Protein AF-A0A0L7KSM2-F1 (afdb_monomer_lite)

Structure (mmCIF, N/CA/C/O backbone):
data_AF-A0A0L7KSM2-F1
#
_entry.id   AF-A0A0L7KSM2-F1
#
loop_
_atom_site.group_PDB
_atom_site.id
_atom_site.type_symbol
_atom_site.label_atom_id
_atom_site.label_alt_id
_atom_site.label_comp_id
_atom_site.label_asym_id
_atom_site.label_entity_id
_atom_site.label_seq_id
_atom_site.pdbx_PDB_ins_code
_atom_site.Cartn_x
_atom_site.Cartn_y
_atom_site.Cartn_z
_atom_site.occupancy
_atom_site.B_iso_or_equiv
_atom_site.auth_seq_id
_atom_site.auth_comp_id
_atom_site.auth_asym_id
_atom_site.auth_atom_id
_atom_site.pdbx_PDB_model_num
ATOM 1 N N . MET A 1 1 ? -14.348 22.261 19.843 1.00 39.91 1 MET A N 1
ATOM 2 C CA . MET A 1 1 ? -14.068 20.816 19.687 1.00 39.91 1 MET A CA 1
ATOM 3 C C . MET A 1 1 ? -12.836 20.633 18.804 1.00 39.91 1 MET A C 1
ATOM 5 O O . MET A 1 1 ? -12.952 20.845 17.597 1.00 39.91 1 MET A O 1
ATOM 9 N N . PRO A 1 2 ? -11.652 20.310 19.349 1.00 46.34 2 PRO A N 1
ATOM 10 C CA . PRO A 1 2 ? -10.496 19.998 18.520 1.00 46.34 2 PRO A CA 1
ATOM 11 C C . PRO A 1 2 ? -10.741 18.639 17.855 1.00 46.34 2 PRO A C 1
ATOM 13 O O . PRO A 1 2 ? -10.879 17.619 18.525 1.00 46.34 2 PRO A O 1
ATOM 16 N N . ARG A 1 3 ? -10.855 18.619 16.522 1.00 52.66 3 ARG A N 1
ATOM 17 C CA . ARG A 1 3 ? -10.896 17.366 15.761 1.00 52.66 3 ARG A CA 1
ATOM 18 C C . ARG A 1 3 ? -9.519 16.722 15.893 1.00 52.66 3 ARG A C 1
ATOM 20 O O . ARG A 1 3 ? -8.587 17.172 15.228 1.00 52.66 3 ARG A O 1
ATOM 27 N N . SER A 1 4 ? -9.392 15.711 16.751 1.00 52.03 4 SER A N 1
ATOM 28 C CA . SER A 1 4 ? -8.237 14.814 16.729 1.00 52.03 4 SER A CA 1
ATOM 29 C C . SER A 1 4 ? -8.079 14.315 15.293 1.00 52.03 4 SER A C 1
ATOM 31 O O . SER A 1 4 ? -8.955 13.631 14.757 1.00 52.03 4 SER A O 1
ATOM 33 N N . ARG A 1 5 ? -7.023 14.764 14.606 1.00 60.91 5 ARG A N 1
ATOM 34 C CA . ARG A 1 5 ? -6.713 14.280 13.263 1.00 60.91 5 ARG A CA 1
ATOM 35 C C . ARG A 1 5 ? -6.099 12.903 13.445 1.00 60.91 5 ARG A C 1
ATOM 37 O O . ARG A 1 5 ? -4.888 12.792 13.594 1.00 60.91 5 ARG A O 1
ATOM 44 N N . PHE A 1 6 ? -6.933 11.869 13.450 1.00 62.84 6 PHE A N 1
ATOM 45 C CA . PHE A 1 6 ? -6.442 10.501 13.365 1.00 62.84 6 PHE A CA 1
ATOM 46 C C . PHE A 1 6 ? -5.569 10.379 12.113 1.00 62.84 6 PHE A C 1
ATOM 48 O O . PHE A 1 6 ? -6.035 10.580 10.988 1.00 62.84 6 PHE A O 1
ATOM 55 N N . GLN A 1 7 ? -4.280 10.121 12.316 1.00 71.19 7 GLN A N 1
ATOM 56 C CA . GLN A 1 7 ? -3.339 9.900 11.232 1.00 71.19 7 GLN A CA 1
ATOM 57 C C . GLN A 1 7 ? -3.646 8.531 10.618 1.00 71.19 7 GLN A C 1
ATOM 59 O O . GLN A 1 7 ? -3.618 7.518 11.312 1.00 71.19 7 GLN A O 1
ATOM 64 N N . CYS A 1 8 ? -3.976 8.484 9.323 1.00 78.81 8 CYS A N 1
ATOM 65 C CA . CYS A 1 8 ? -4.212 7.204 8.659 1.00 78.81 8 CYS A CA 1
ATOM 66 C C . CYS A 1 8 ? -2.897 6.427 8.533 1.00 78.81 8 CYS A C 1
ATOM 68 O O . CYS A 1 8 ? -1.963 6.879 7.864 1.00 78.81 8 CYS A O 1
ATOM 70 N N . PHE A 1 9 ? -2.838 5.250 9.151 1.00 87.56 9 PHE A N 1
ATOM 71 C CA . PHE A 1 9 ? -1.681 4.364 9.093 1.00 87.56 9 PHE A CA 1
ATOM 72 C C . PHE A 1 9 ? -1.940 3.197 8.137 1.00 87.56 9 PHE A C 1
ATOM 74 O O . PHE A 1 9 ? -2.915 2.463 8.283 1.00 87.56 9 PHE A O 1
ATOM 81 N N . TRP A 1 10 ? -1.066 3.021 7.144 1.00 90.12 10 TRP A N 1
ATOM 82 C CA . TRP A 1 10 ? -1.184 1.958 6.146 1.00 90.12 10 TRP A CA 1
ATOM 83 C C . TRP A 1 10 ? -0.292 0.775 6.512 1.00 90.12 10 TRP A C 1
ATOM 85 O O . TRP A 1 10 ? 0.917 0.818 6.296 1.00 90.12 10 TRP A O 1
ATOM 95 N N . THR A 1 11 ? -0.893 -0.297 7.026 1.00 90.69 11 THR A N 1
AT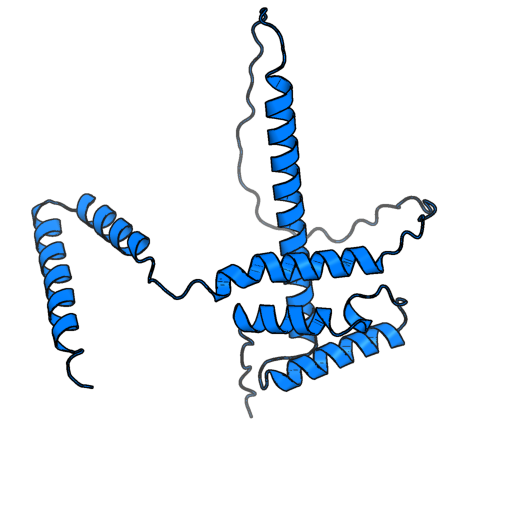OM 96 C CA . THR A 1 11 ? -0.200 -1.579 7.212 1.00 90.69 11 THR A CA 1
ATOM 97 C C . THR A 1 11 ? -0.140 -2.357 5.900 1.00 90.69 11 THR A C 1
ATOM 99 O O . THR A 1 11 ? -0.987 -2.184 5.023 1.00 90.69 11 THR A O 1
ATOM 102 N N . ARG A 1 12 ? 0.810 -3.293 5.784 1.00 87.19 12 ARG A N 1
ATOM 103 C CA . ARG A 1 12 ? 0.938 -4.173 4.609 1.00 87.19 12 ARG A CA 1
ATOM 104 C C . ARG A 1 12 ? -0.338 -4.969 4.316 1.00 87.19 12 ARG A C 1
ATOM 106 O O . ARG A 1 12 ? -0.691 -5.160 3.155 1.00 87.19 12 ARG A O 1
ATOM 113 N N . LYS A 1 13 ? -1.051 -5.381 5.369 1.00 89.38 13 LYS A N 1
ATOM 114 C CA . LYS A 1 13 ? -2.356 -6.047 5.276 1.00 89.38 13 LYS A CA 1
ATOM 115 C C . LYS A 1 13 ? -3.401 -5.143 4.611 1.00 89.38 13 LYS A C 1
ATOM 117 O O . LYS A 1 13 ? -4.033 -5.563 3.648 1.00 89.38 13 LYS A O 1
ATOM 122 N N . LEU A 1 14 ? -3.514 -3.889 5.055 1.00 92.94 14 LEU A N 1
ATOM 123 C CA . LEU A 1 14 ? -4.443 -2.915 4.471 1.00 92.94 14 LEU A CA 1
ATOM 124 C C . LEU A 1 14 ? -4.094 -2.567 3.018 1.00 92.94 14 LEU A C 1
ATOM 126 O O . LEU A 1 14 ? -4.985 -2.376 2.192 1.00 92.94 14 LEU A O 1
ATOM 130 N N . GLU A 1 15 ? -2.804 -2.503 2.679 1.00 94.06 15 GLU A N 1
ATOM 131 C CA . GLU A 1 15 ? -2.383 -2.327 1.285 1.00 94.06 15 GLU A CA 1
ATOM 132 C C . GLU A 1 15 ? -2.850 -3.475 0.397 1.00 94.06 15 GLU A C 1
ATOM 134 O O . GLU A 1 15 ? -3.300 -3.249 -0.723 1.00 94.06 15 GLU A O 1
ATOM 139 N N . LEU A 1 16 ? -2.749 -4.705 0.892 1.00 92.94 16 LEU A N 1
ATOM 140 C CA . LEU A 1 16 ? -3.199 -5.885 0.171 1.00 92.94 16 LEU A CA 1
ATOM 141 C C . LEU A 1 16 ? -4.708 -5.904 -0.013 1.00 92.94 16 LEU A C 1
ATOM 143 O O . LEU A 1 16 ? -5.176 -6.130 -1.128 1.00 92.94 16 LEU A O 1
ATOM 147 N N . GLU A 1 17 ? -5.463 -5.595 1.037 1.00 94.81 17 GLU A N 1
ATOM 148 C CA . GLU A 1 17 ? -6.914 -5.431 0.947 1.00 94.81 17 GLU A CA 1
ATOM 149 C C . GLU A 1 17 ? -7.293 -4.361 -0.086 1.00 94.81 17 GLU A C 1
ATOM 151 O O . GLU A 1 17 ? -8.201 -4.575 -0.891 1.00 94.81 17 GLU A O 1
ATOM 156 N N . LEU A 1 18 ? -6.550 -3.250 -0.144 1.00 95.44 18 LEU A N 1
ATOM 157 C CA . LEU A 1 18 ? -6.730 -2.222 -1.168 1.00 95.44 18 LEU A CA 1
ATOM 158 C C . LEU A 1 18 ? -6.433 -2.758 -2.574 1.00 95.44 18 LEU A C 1
ATOM 160 O O . LEU A 1 18 ? -7.198 -2.495 -3.500 1.00 95.44 18 LEU A O 1
ATOM 164 N N . ILE A 1 19 ? -5.350 -3.515 -2.762 1.00 94.25 19 ILE A N 1
ATOM 165 C CA . ILE A 1 19 ? -5.000 -4.101 -4.065 1.00 94.25 19 ILE A CA 1
ATOM 166 C C . ILE A 1 19 ? -6.095 -5.078 -4.526 1.00 94.25 19 ILE A C 1
ATOM 168 O O . ILE A 1 19 ? -6.534 -4.998 -5.677 1.00 94.25 19 ILE A O 1
ATOM 172 N N . TYR A 1 20 ? -6.587 -5.950 -3.640 1.00 94.06 20 TYR A N 1
ATOM 173 C CA . TYR A 1 20 ? -7.703 -6.855 -3.936 1.00 94.06 20 TYR A CA 1
ATOM 174 C C . TYR A 1 20 ? -8.987 -6.090 -4.263 1.00 94.06 20 TYR A C 1
ATOM 176 O O . TYR A 1 20 ? -9.657 -6.408 -5.248 1.00 94.06 20 TYR A O 1
ATOM 184 N N . PHE A 1 21 ? -9.309 -5.051 -3.494 1.00 95.50 21 PHE A N 1
ATOM 185 C CA . PHE A 1 21 ? -10.462 -4.195 -3.761 1.00 95.50 21 PHE A CA 1
ATOM 186 C C . PHE A 1 21 ? -10.367 -3.536 -5.140 1.00 95.50 21 PHE A C 1
ATOM 188 O O . PHE A 1 21 ? -11.324 -3.565 -5.914 1.00 95.50 21 PHE A O 1
ATOM 195 N N . VAL A 1 22 ? -9.199 -2.985 -5.483 1.00 93.25 22 VAL A N 1
ATOM 196 C CA . VAL A 1 22 ? -8.968 -2.396 -6.802 1.00 93.25 22 VAL A CA 1
ATOM 197 C C . VAL A 1 22 ? -9.143 -3.451 -7.887 1.00 93.25 22 VAL A C 1
ATOM 199 O O . VAL A 1 22 ? -9.863 -3.184 -8.842 1.00 93.25 22 VAL A O 1
ATOM 202 N N . ARG A 1 23 ? -8.584 -4.659 -7.732 1.00 92.50 23 ARG A N 1
ATOM 203 C CA . ARG A 1 23 ? -8.764 -5.767 -8.689 1.00 92.50 23 ARG A CA 1
ATOM 204 C C . ARG A 1 23 ? -10.239 -6.036 -8.995 1.00 92.50 23 ARG A C 1
ATOM 206 O O . ARG A 1 23 ? -10.603 -6.142 -10.162 1.00 92.50 23 ARG A O 1
ATOM 213 N N . GLN A 1 24 ? -11.081 -6.086 -7.963 1.00 92.12 24 GLN A N 1
ATOM 214 C CA . GLN A 1 24 ? -12.518 -6.370 -8.078 1.00 92.12 24 GLN A CA 1
ATOM 215 C C . GLN A 1 24 ? -13.329 -5.225 -8.708 1.00 92.12 24 GLN A C 1
ATOM 217 O O . GLN A 1 24 ? -14.423 -5.448 -9.222 1.00 92.12 24 GLN A O 1
ATOM 222 N N . ARG A 1 25 ? -12.832 -3.984 -8.665 1.00 89.94 25 ARG A N 1
ATOM 223 C CA . ARG A 1 25 ? -13.555 -2.797 -9.142 1.00 89.94 25 ARG A CA 1
ATOM 224 C C . ARG A 1 25 ? -13.028 -2.337 -10.498 1.00 89.94 25 ARG A C 1
ATOM 226 O O . ARG A 1 25 ? -12.143 -1.483 -10.577 1.00 89.94 25 ARG A O 1
ATOM 233 N N . GLU A 1 26 ? -13.643 -2.823 -11.579 1.00 87.25 26 GLU A N 1
ATOM 234 C CA . GLU A 1 26 ? -13.266 -2.443 -12.952 1.00 87.25 26 GLU A CA 1
ATOM 235 C C . GLU A 1 26 ? -13.226 -0.927 -13.177 1.00 87.25 26 GLU A C 1
ATOM 237 O O . GLU A 1 26 ? -12.335 -0.436 -13.865 1.00 87.25 26 GLU A O 1
ATOM 242 N N . ALA A 1 27 ? -14.138 -0.169 -12.560 1.00 85.69 27 ALA A N 1
ATOM 243 C CA . ALA A 1 27 ? -14.194 1.290 -12.682 1.00 85.69 27 ALA A CA 1
ATOM 244 C C . ALA A 1 27 ? -12.869 1.989 -12.311 1.00 85.69 27 ALA A C 1
ATOM 246 O O . ALA A 1 27 ? -12.589 3.090 -12.788 1.00 85.69 27 ALA A O 1
ATOM 247 N N . ILE A 1 28 ? -12.032 1.356 -11.480 1.00 86.31 28 ILE A N 1
ATOM 248 C CA . ILE A 1 28 ? -10.758 1.918 -11.028 1.00 86.31 28 ILE A CA 1
ATOM 249 C C . ILE A 1 28 ? -9.648 1.723 -12.065 1.00 86.31 28 ILE A C 1
ATOM 251 O O . ILE A 1 28 ? -8.928 2.677 -12.382 1.00 86.31 28 ILE A O 1
ATOM 255 N N . TRP A 1 29 ? -9.481 0.504 -12.577 1.00 85.88 29 TRP A N 1
ATOM 256 C CA . TRP A 1 29 ? -8.330 0.131 -13.408 1.00 85.88 29 TRP A CA 1
ATOM 257 C C . TRP A 1 29 ? -8.643 0.016 -14.897 1.00 85.88 29 TRP A C 1
ATOM 259 O O . TRP A 1 29 ? -7.726 0.097 -15.723 1.00 85.88 29 TRP A O 1
ATOM 269 N N . LYS A 1 30 ? -9.912 -0.148 -15.273 1.00 83.75 30 LYS A N 1
ATOM 270 C CA . LYS A 1 30 ? -10.315 -0.128 -16.674 1.00 83.75 30 LYS A CA 1
ATOM 271 C C . LYS A 1 30 ? -10.078 1.284 -17.209 1.00 83.75 30 LYS A C 1
ATOM 273 O O . LYS A 1 30 ? -10.395 2.269 -16.535 1.00 83.75 30 LYS A O 1
ATOM 278 N N . PRO A 1 31 ? -9.500 1.417 -18.411 1.00 70.31 31 PRO A N 1
ATOM 279 C CA . PRO A 1 31 ? -9.394 2.702 -19.080 1.00 70.31 31 PRO A CA 1
ATOM 280 C C . PRO A 1 31 ? -10.796 3.143 -19.521 1.00 70.31 31 PRO A C 1
ATOM 282 O O . PRO A 1 31 ? -11.180 2.958 -20.671 1.00 70.31 31 PRO A O 1
ATOM 285 N N . ALA A 1 32 ? -11.574 3.664 -18.577 1.00 66.50 32 ALA A N 1
ATOM 286 C CA . ALA A 1 32 ? -12.771 4.439 -18.849 1.00 66.50 32 ALA A CA 1
ATOM 287 C C . ALA A 1 32 ? -12.367 5.814 -19.403 1.00 66.50 32 ALA A C 1
ATOM 289 O O . ALA A 1 32 ? -11.180 6.172 -19.394 1.00 66.50 32 ALA A O 1
ATOM 290 N N . GLY A 1 33 ? -13.338 6.577 -19.899 1.00 68.19 33 GLY A N 1
ATOM 291 C CA . GLY A 1 33 ? -13.101 7.960 -20.288 1.00 68.19 33 GLY A CA 1
ATOM 292 C C . GLY A 1 33 ? -12.476 8.773 -19.145 1.00 68.19 33 GLY A C 1
ATOM 293 O O . GLY A 1 33 ? -12.423 8.363 -17.984 1.00 68.19 33 GLY A O 1
ATOM 294 N N . ASN A 1 34 ? -11.957 9.953 -19.477 1.00 76.75 34 ASN A N 1
ATOM 295 C CA . ASN A 1 34 ? -11.608 10.949 -18.464 1.00 76.75 34 ASN A CA 1
ATOM 296 C C . ASN A 1 34 ? -12.784 11.913 -18.262 1.00 76.75 34 ASN A C 1
ATOM 298 O O . ASN A 1 34 ? -12.597 13.127 -18.244 1.00 76.75 34 ASN A O 1
ATOM 302 N N . THR A 1 35 ? -14.008 11.380 -18.225 1.00 87.62 35 THR A N 1
ATOM 303 C CA . THR A 1 35 ? -15.195 12.198 -17.979 1.00 87.62 35 THR A CA 1
ATOM 304 C C . THR A 1 35 ? -15.327 12.483 -16.485 1.00 87.62 35 THR A C 1
ATOM 306 O O . THR A 1 35 ? -14.835 11.723 -15.646 1.00 87.62 35 THR A O 1
ATOM 309 N N . ASN A 1 36 ? -16.029 13.562 -16.133 1.00 84.94 36 ASN A N 1
ATOM 310 C CA . ASN A 1 36 ? -16.353 13.848 -14.733 1.00 84.94 36 ASN A CA 1
ATOM 311 C C . ASN A 1 36 ? -17.105 12.680 -14.077 1.00 84.94 36 ASN A C 1
ATOM 313 O O . ASN A 1 36 ? -16.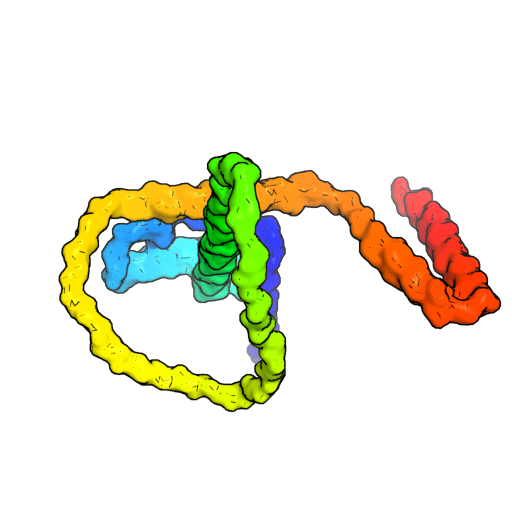853 12.371 -12.915 1.00 84.94 36 ASN A O 1
ATOM 317 N N . HIS A 1 37 ? -17.957 11.987 -14.837 1.00 88.06 37 HIS A N 1
ATOM 318 C CA . HIS A 1 37 ? -18.666 10.800 -14.371 1.00 88.06 37 HIS A CA 1
ATOM 319 C C . HIS A 1 37 ? -17.703 9.658 -14.000 1.00 88.06 37 HIS A C 1
ATOM 321 O O . HIS A 1 37 ? -17.785 9.116 -12.900 1.00 88.06 37 HIS A O 1
ATOM 327 N N . ASP A 1 38 ? -16.717 9.356 -14.851 1.00 86.06 38 ASP A N 1
ATOM 328 C CA . ASP A 1 38 ? -15.704 8.323 -14.581 1.00 86.06 38 ASP A CA 1
ATOM 329 C C . ASP A 1 38 ? -14.837 8.664 -13.357 1.00 86.06 38 ASP A C 1
ATOM 331 O O . ASP A 1 38 ? -14.474 7.791 -12.561 1.00 86.06 38 ASP A O 1
ATOM 335 N N . ILE A 1 39 ? -14.499 9.946 -13.188 1.00 88.50 39 ILE A N 1
ATOM 336 C CA . ILE A 1 39 ? -13.748 10.441 -12.027 1.00 88.50 39 ILE A CA 1
ATOM 337 C C . ILE A 1 39 ? -14.575 10.269 -10.748 1.00 88.50 39 ILE A C 1
ATOM 339 O O . ILE A 1 39 ? -14.050 9.788 -9.741 1.00 88.50 39 ILE A O 1
ATOM 343 N N . GLN A 1 40 ? -15.864 10.613 -10.787 1.00 90.38 40 GLN A N 1
ATOM 344 C CA . GLN A 1 40 ? -16.776 10.451 -9.655 1.00 90.38 40 GLN A CA 1
ATOM 345 C C . GLN A 1 40 ? -17.001 8.979 -9.304 1.00 90.38 40 GLN A C 1
ATOM 347 O O . GLN A 1 40 ? -16.971 8.642 -8.123 1.00 90.38 40 GLN A O 1
ATOM 352 N N . LEU A 1 41 ? -17.142 8.086 -10.289 1.00 91.06 41 LEU A N 1
ATOM 353 C CA . LEU A 1 41 ? -17.253 6.641 -10.057 1.00 91.06 41 LEU A CA 1
ATOM 354 C C . LEU A 1 41 ? -16.023 6.086 -9.328 1.00 91.06 41 LEU A C 1
ATOM 356 O O . LEU A 1 41 ? -16.157 5.345 -8.353 1.00 91.06 41 LEU A O 1
ATOM 360 N N . LYS A 1 42 ? -14.818 6.490 -9.745 1.00 91.81 42 LYS A N 1
ATOM 361 C CA . LYS A 1 42 ? -13.569 6.128 -9.053 1.00 91.81 42 LYS A CA 1
ATOM 362 C C . LYS A 1 42 ? -13.540 6.674 -7.632 1.00 91.81 42 LYS A C 1
ATOM 364 O O . LYS A 1 42 ? -13.192 5.950 -6.704 1.00 91.81 42 LYS A O 1
ATOM 369 N N . TYR A 1 43 ? -13.902 7.943 -7.459 1.00 94.19 43 TYR A N 1
ATOM 370 C CA . TYR A 1 43 ? -13.914 8.584 -6.148 1.00 94.19 43 TYR A CA 1
ATOM 371 C C . TYR A 1 43 ? -14.915 7.921 -5.199 1.00 94.19 43 TYR A C 1
ATOM 373 O O . TYR A 1 43 ? -14.575 7.659 -4.048 1.00 94.19 43 TYR A O 1
ATOM 381 N N . LYS A 1 44 ? -16.104 7.570 -5.700 1.00 95.06 44 LYS A N 1
ATOM 382 C CA . LYS A 1 44 ? -17.125 6.815 -4.970 1.00 95.06 44 LYS A CA 1
ATOM 383 C C . LYS A 1 44 ? -16.592 5.453 -4.527 1.00 95.06 44 LYS A C 1
ATOM 385 O O . LYS A 1 44 ? -16.710 5.123 -3.354 1.00 95.06 44 LYS A O 1
ATOM 390 N N . ALA A 1 45 ? -15.918 4.716 -5.410 1.00 95.19 45 ALA A N 1
ATOM 391 C CA . ALA A 1 45 ? -15.304 3.440 -5.043 1.00 95.19 45 ALA A CA 1
ATOM 392 C C . ALA A 1 45 ? -14.237 3.598 -3.939 1.00 95.19 45 ALA A C 1
ATOM 394 O O . ALA A 1 45 ? -14.202 2.812 -2.995 1.00 95.19 45 ALA A O 1
ATOM 395 N N . TYR A 1 46 ? -13.392 4.633 -3.995 1.00 96.19 46 TYR A N 1
ATOM 396 C CA . TYR A 1 46 ? -12.433 4.898 -2.913 1.00 96.19 46 TYR A CA 1
ATOM 397 C C . TYR A 1 46 ? -13.104 5.344 -1.611 1.00 96.19 46 TYR A C 1
ATOM 399 O O . TYR A 1 46 ? -12.603 5.020 -0.536 1.00 96.19 46 TYR A O 1
ATOM 407 N N . ALA A 1 47 ? -14.222 6.068 -1.689 1.00 95.81 47 ALA A N 1
ATOM 408 C CA . ALA A 1 47 ? -15.008 6.451 -0.521 1.00 95.81 47 ALA A CA 1
ATOM 409 C C . ALA A 1 47 ? -15.633 5.228 0.163 1.00 95.81 47 ALA A C 1
ATOM 411 O O . ALA A 1 47 ? -15.563 5.124 1.383 1.00 95.81 47 ALA A O 1
ATOM 412 N N . GLU A 1 48 ? -16.159 4.272 -0.610 1.00 96.06 48 GLU A N 1
ATOM 413 C CA . GLU A 1 48 ? -16.657 2.992 -0.088 1.00 96.06 48 GLU A CA 1
ATOM 414 C C . GLU A 1 48 ? -15.562 2.222 0.658 1.00 96.06 48 GLU A C 1
ATOM 416 O O . GLU A 1 48 ? -15.804 1.692 1.740 1.00 96.06 48 GLU A O 1
ATOM 421 N N . PHE A 1 49 ? -14.347 2.171 0.105 1.00 95.88 49 PHE A N 1
ATOM 422 C CA . PHE A 1 49 ? -13.225 1.511 0.772 1.00 95.88 49 PHE A CA 1
ATOM 423 C C . PHE A 1 49 ? -12.804 2.250 2.048 1.00 95.88 49 PHE A C 1
ATOM 425 O O . PHE A 1 49 ? -12.629 1.623 3.087 1.00 95.88 49 PHE A O 1
ATOM 432 N N . ALA A 1 50 ? -12.703 3.582 2.001 1.00 95.75 50 ALA A N 1
ATOM 433 C CA . ALA A 1 50 ? -12.377 4.395 3.172 1.00 95.75 50 ALA A CA 1
ATOM 434 C C . ALA A 1 50 ? -13.400 4.212 4.305 1.00 95.75 50 ALA A C 1
ATOM 436 O O . ALA A 1 50 ? -13.008 4.086 5.461 1.00 95.75 50 ALA A O 1
ATOM 437 N N . ALA A 1 51 ? -14.693 4.125 3.974 1.00 94.88 51 ALA A N 1
ATOM 438 C CA . ALA A 1 51 ? -15.753 3.892 4.951 1.00 94.88 51 ALA A CA 1
ATOM 439 C C . ALA A 1 51 ? -15.598 2.548 5.684 1.00 94.88 51 ALA A C 1
ATOM 441 O O . ALA A 1 51 ? -15.892 2.474 6.873 1.00 94.88 51 ALA A O 1
ATOM 442 N N . LYS A 1 52 ? -15.085 1.507 5.009 1.00 94.12 52 LYS A N 1
ATOM 443 C CA . LYS A 1 52 ? -14.799 0.202 5.633 1.00 94.12 52 LYS A CA 1
ATOM 444 C C . LYS A 1 52 ? -13.618 0.242 6.604 1.00 94.12 52 LYS A C 1
ATOM 446 O O . LYS A 1 52 ? -13.601 -0.532 7.551 1.00 94.12 52 LYS A O 1
ATOM 451 N N . LEU A 1 53 ? -12.643 1.121 6.367 1.00 91.25 53 LEU A N 1
ATOM 452 C CA . LEU A 1 53 ? -11.457 1.259 7.220 1.00 91.25 53 LEU A CA 1
ATOM 453 C C . LEU A 1 53 ? -11.713 2.080 8.491 1.00 91.25 53 LEU A C 1
ATOM 455 O O . LEU A 1 53 ? -10.949 1.980 9.447 1.00 91.25 53 LEU A O 1
ATOM 459 N N . GLY A 1 54 ? -12.775 2.886 8.511 1.00 88.12 54 GLY A N 1
ATOM 460 C CA . GLY A 1 54 ? -13.160 3.688 9.667 1.00 88.12 54 GLY A CA 1
ATOM 461 C C . GLY A 1 54 ? -12.464 5.050 9.746 1.00 88.12 54 GLY A C 1
ATOM 462 O O . GLY A 1 54 ? -12.060 5.643 8.741 1.00 88.12 54 GLY A O 1
ATOM 463 N N . GLN A 1 55 ? -12.393 5.597 10.962 1.00 84.88 55 GLN A N 1
ATOM 464 C CA . GLN A 1 55 ? -11.930 6.967 11.193 1.00 84.88 55 GLN A CA 1
ATOM 465 C C . GLN A 1 55 ? -10.462 7.161 10.768 1.00 84.88 55 GLN A C 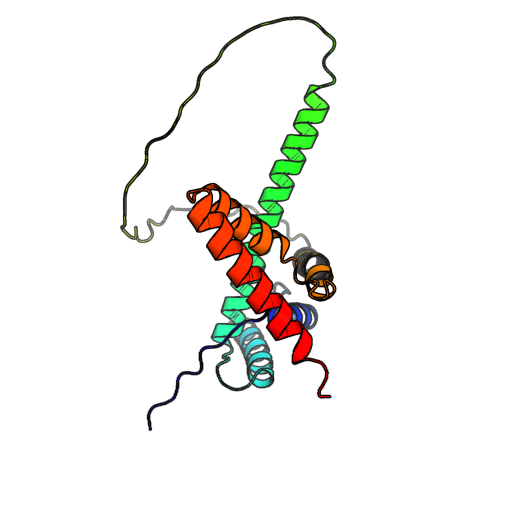1
ATOM 467 O O . GLN A 1 55 ? -9.616 6.293 10.954 1.00 84.88 55 GLN A O 1
ATOM 472 N N . GLY A 1 56 ? -10.163 8.323 10.178 1.00 85.62 56 GLY A N 1
ATOM 473 C CA . GLY A 1 56 ? -8.829 8.685 9.679 1.00 85.62 56 GLY A CA 1
ATOM 474 C C . GLY A 1 56 ? -8.613 8.410 8.186 1.00 85.62 56 GLY A C 1
ATOM 475 O O . GLY A 1 56 ? -7.808 9.093 7.552 1.00 85.62 56 GLY A O 1
ATOM 476 N N . PHE A 1 57 ? -9.369 7.495 7.571 1.00 92.00 57 PHE A N 1
ATOM 477 C CA . PHE A 1 57 ? -9.273 7.231 6.134 1.00 92.00 57 PHE A CA 1
ATOM 478 C C . PHE A 1 57 ? -10.245 8.098 5.331 1.00 92.00 57 PHE A C 1
ATOM 480 O O . PHE A 1 57 ? -11.410 8.268 5.675 1.00 92.00 57 PHE A O 1
ATOM 487 N N . THR A 1 58 ? -9.763 8.651 4.219 1.00 94.56 58 THR A N 1
ATOM 488 C CA . THR A 1 58 ? -10.574 9.427 3.275 1.00 94.56 58 THR A CA 1
ATOM 489 C C . THR A 1 58 ? -10.425 8.834 1.883 1.00 94.56 58 THR A C 1
ATOM 491 O O . THR A 1 58 ? -9.394 8.246 1.557 1.00 94.56 58 THR A O 1
ATOM 494 N N . ALA A 1 59 ? -11.409 9.048 1.007 1.00 94.50 59 ALA A N 1
ATOM 495 C CA . ALA A 1 59 ? -11.299 8.643 -0.398 1.00 94.50 59 ALA A CA 1
ATOM 496 C C . ALA A 1 59 ? -10.008 9.176 -1.056 1.00 94.50 59 ALA A C 1
ATOM 498 O O . ALA A 1 59 ? -9.393 8.509 -1.889 1.00 94.50 59 ALA A O 1
ATOM 499 N N . ARG A 1 60 ? -9.560 10.368 -0.633 1.00 93.69 60 ARG A N 1
ATOM 500 C CA . ARG A 1 60 ? -8.292 10.963 -1.058 1.00 93.69 60 ARG A CA 1
ATOM 501 C C . ARG A 1 60 ? -7.083 10.162 -0.571 1.00 93.69 60 ARG A C 1
ATOM 503 O O . ARG A 1 60 ? -6.246 9.826 -1.401 1.00 93.69 60 ARG A O 1
ATOM 510 N N . SER A 1 61 ? -6.999 9.828 0.719 1.00 93.88 61 SER A N 1
ATOM 511 C CA . SER A 1 61 ? -5.852 9.077 1.253 1.00 93.88 61 SER A CA 1
ATOM 512 C C . SER A 1 61 ? -5.757 7.665 0.668 1.00 93.88 61 SER A C 1
ATOM 514 O O . SER A 1 61 ? -4.658 7.210 0.356 1.00 93.88 61 SER A O 1
ATOM 516 N N . VAL A 1 62 ? -6.895 7.008 0.420 1.00 95.88 62 VAL A N 1
ATOM 517 C CA . VAL A 1 62 ? -6.961 5.707 -0.268 1.00 95.88 62 VAL A CA 1
ATOM 518 C C . VAL A 1 62 ? -6.455 5.810 -1.707 1.00 95.88 62 VAL A C 1
ATOM 520 O O . VAL A 1 62 ? -5.594 5.033 -2.123 1.00 95.88 62 VAL A O 1
ATOM 523 N N . ARG A 1 63 ? -6.946 6.793 -2.470 1.00 95.00 63 ARG A N 1
ATOM 524 C CA . ARG A 1 63 ? -6.496 7.032 -3.847 1.00 95.00 63 ARG A CA 1
ATOM 525 C C . ARG A 1 63 ? -4.995 7.304 -3.900 1.00 95.00 63 ARG A C 1
ATOM 527 O O . ARG A 1 63 ? -4.300 6.722 -4.731 1.00 95.00 63 ARG A O 1
ATOM 534 N N . ASP A 1 64 ? -4.506 8.194 -3.044 1.00 94.44 64 ASP A N 1
ATOM 535 C CA . ASP A 1 64 ? -3.102 8.598 -3.035 1.00 94.44 64 ASP A CA 1
ATOM 536 C C . ASP A 1 64 ? -2.205 7.403 -2.663 1.00 94.44 64 ASP A C 1
ATOM 538 O O . ASP A 1 64 ? -1.170 7.191 -3.304 1.00 94.44 64 ASP A O 1
ATOM 542 N N . ARG A 1 65 ? -2.645 6.537 -1.733 1.00 95.62 65 ARG A N 1
ATOM 543 C CA . ARG A 1 65 ? -1.938 5.285 -1.433 1.00 95.62 65 ARG A CA 1
ATOM 544 C C . ARG A 1 65 ? -1.908 4.337 -2.626 1.00 95.62 65 ARG A C 1
ATOM 546 O O . ARG A 1 65 ? -0.836 3.838 -2.962 1.00 95.62 65 ARG A O 1
ATOM 553 N N . TRP A 1 66 ? -3.039 4.121 -3.295 1.00 95.06 66 TRP A N 1
ATOM 554 C CA . TRP A 1 66 ? -3.090 3.279 -4.493 1.00 95.06 66 TRP A CA 1
ATOM 555 C C . TRP A 1 66 ? -2.136 3.779 -5.588 1.00 95.06 66 TRP A C 1
ATOM 557 O O . TRP A 1 66 ? -1.394 2.993 -6.184 1.00 95.06 66 TRP A O 1
ATOM 567 N N . VAL A 1 67 ? -2.117 5.093 -5.836 1.00 93.62 67 VAL A N 1
ATOM 568 C CA . VAL A 1 67 ? -1.205 5.703 -6.812 1.00 93.62 67 VAL A CA 1
ATOM 569 C C . VAL A 1 67 ? 0.251 5.422 -6.443 1.00 93.62 67 VAL A C 1
ATOM 571 O O . VAL A 1 67 ? 0.996 4.995 -7.327 1.00 93.62 67 VAL A O 1
ATOM 574 N N . ASN A 1 68 ? 0.623 5.592 -5.170 1.00 94.94 68 ASN A N 1
ATOM 575 C CA . ASN A 1 68 ? 1.970 5.314 -4.667 1.00 94.94 68 ASN A CA 1
ATOM 576 C C . ASN A 1 68 ? 2.358 3.837 -4.859 1.00 94.94 68 ASN A C 1
ATOM 578 O O . ASN A 1 68 ? 3.368 3.551 -5.504 1.00 94.94 68 ASN A O 1
ATOM 582 N N . ILE A 1 69 ? 1.528 2.894 -4.394 1.00 93.38 69 ILE A N 1
ATOM 583 C CA . ILE A 1 69 ? 1.771 1.446 -4.541 1.00 93.38 69 ILE A CA 1
ATOM 584 C C . ILE A 1 69 ? 2.038 1.104 -6.009 1.00 93.38 69 ILE A C 1
ATOM 586 O O . ILE A 1 69 ? 3.055 0.494 -6.353 1.00 93.38 69 ILE A O 1
ATOM 590 N N . ARG A 1 70 ? 1.156 1.561 -6.902 1.00 92.88 70 ARG A N 1
ATOM 591 C CA . ARG A 1 70 ? 1.265 1.298 -8.336 1.00 92.88 70 ARG A CA 1
ATOM 592 C C . ARG A 1 70 ? 2.512 1.936 -8.952 1.00 92.88 70 ARG A C 1
ATOM 594 O O . ARG A 1 70 ? 3.128 1.323 -9.828 1.00 92.88 70 ARG A O 1
ATOM 601 N N . SER A 1 71 ? 2.879 3.161 -8.570 1.00 92.50 71 SER A N 1
ATOM 602 C CA . SER A 1 71 ? 4.080 3.819 -9.102 1.00 92.50 71 SER A CA 1
ATOM 603 C C . SER A 1 71 ? 5.357 3.135 -8.635 1.00 92.50 71 SER A C 1
ATOM 605 O O . SER A 1 71 ? 6.230 2.875 -9.463 1.00 92.50 71 SER A O 1
ATOM 607 N N . THR A 1 72 ? 5.432 2.793 -7.350 1.00 91.75 72 THR A N 1
ATOM 608 C CA . THR A 1 72 ? 6.587 2.143 -6.724 1.00 91.75 72 THR A CA 1
ATOM 609 C C . THR A 1 72 ? 6.810 0.761 -7.321 1.00 91.75 72 THR A C 1
ATOM 611 O O . THR A 1 72 ? 7.910 0.449 -7.775 1.00 91.75 72 THR A O 1
ATOM 614 N N . PHE A 1 73 ? 5.747 -0.032 -7.465 1.00 89.88 73 PHE A N 1
ATOM 615 C CA . PHE A 1 73 ? 5.835 -1.337 -8.110 1.00 89.88 73 PHE A CA 1
ATOM 616 C C . PHE A 1 73 ? 6.299 -1.245 -9.565 1.00 89.88 73 PHE A C 1
ATOM 618 O O . PHE A 1 73 ? 7.228 -1.939 -9.960 1.00 89.88 73 PHE A O 1
ATOM 625 N N . ASN A 1 74 ? 5.716 -0.350 -10.368 1.00 89.62 74 ASN A N 1
ATOM 626 C CA . ASN A 1 74 ? 6.146 -0.189 -11.760 1.00 89.62 74 ASN A CA 1
ATOM 627 C C . ASN A 1 74 ? 7.588 0.325 -11.876 1.00 89.62 74 ASN A C 1
ATOM 629 O O . ASN A 1 74 ? 8.280 -0.015 -12.835 1.00 89.62 74 ASN A O 1
ATOM 633 N N . HIS A 1 75 ? 8.043 1.161 -10.940 1.00 89.06 75 HIS A N 1
ATOM 634 C CA . HIS A 1 75 ? 9.437 1.588 -10.879 1.00 89.06 75 HIS A CA 1
ATOM 635 C C . HIS A 1 75 ? 10.364 0.394 -10.625 1.00 89.06 75 HIS A C 1
ATOM 637 O O . HIS A 1 75 ? 11.302 0.188 -11.396 1.00 89.06 75 HIS A O 1
ATOM 643 N N . ASN A 1 76 ? 10.053 -0.421 -9.617 1.00 88.19 76 ASN A N 1
ATOM 644 C CA . ASN A 1 76 ? 10.832 -1.607 -9.261 1.00 88.19 76 ASN A CA 1
ATOM 645 C C . ASN A 1 76 ? 10.815 -2.648 -10.382 1.00 88.19 76 ASN A C 1
ATOM 647 O O . ASN A 1 76 ? 11.869 -3.121 -10.789 1.00 88.19 76 ASN A O 1
ATOM 651 N N . LEU A 1 77 ? 9.653 -2.903 -10.986 1.00 85.25 77 LEU A N 1
ATOM 652 C CA . LEU A 1 77 ? 9.522 -3.796 -12.136 1.00 85.25 77 LEU A CA 1
ATOM 653 C C . LEU A 1 77 ? 10.397 -3.343 -13.313 1.00 85.25 77 LEU A C 1
ATOM 655 O O . LEU A 1 77 ? 11.011 -4.164 -13.984 1.00 85.25 77 LEU A O 1
ATOM 659 N N . ARG A 1 78 ? 10.491 -2.032 -13.572 1.00 87.69 78 ARG A N 1
ATOM 660 C CA . ARG A 1 78 ? 11.402 -1.500 -14.599 1.00 87.69 78 ARG A CA 1
ATOM 661 C C . ARG A 1 78 ? 12.873 -1.618 -14.214 1.00 87.69 78 ARG A C 1
ATOM 663 O O . ARG A 1 78 ? 13.702 -1.623 -15.117 1.00 87.69 78 ARG A O 1
ATOM 670 N N . LYS A 1 79 ? 13.222 -1.597 -12.925 1.00 85.50 79 LYS A N 1
ATOM 671 C CA . LYS A 1 79 ? 14.601 -1.832 -12.469 1.00 85.50 79 LYS A CA 1
ATOM 672 C C . LYS A 1 79 ? 14.979 -3.297 -12.672 1.00 85.50 79 LYS A C 1
ATOM 674 O O . LYS A 1 79 ? 15.959 -3.544 -13.356 1.00 85.50 79 LYS A O 1
ATOM 679 N N . VAL A 1 80 ? 14.140 -4.221 -12.207 1.00 80.00 80 VAL A N 1
ATOM 680 C CA . VAL A 1 80 ? 14.346 -5.669 -12.363 1.00 80.00 80 VAL A CA 1
ATOM 681 C C . VAL A 1 80 ? 14.470 -6.056 -13.837 1.00 80.00 80 VAL A C 1
ATOM 683 O O . VAL A 1 80 ? 15.437 -6.688 -14.229 1.00 80.00 80 VAL A O 1
ATOM 686 N N . LYS A 1 81 ? 13.583 -5.559 -14.704 1.00 83.38 81 LYS A N 1
ATOM 687 C CA . LYS A 1 81 ? 13.698 -5.826 -16.148 1.00 83.38 81 LYS A CA 1
ATOM 688 C C . LYS A 1 81 ? 14.981 -5.285 -16.775 1.00 83.38 81 LYS A C 1
ATOM 690 O O . LYS A 1 81 ? 15.481 -5.862 -17.728 1.00 83.38 81 LYS A O 1
ATOM 695 N N . ARG A 1 82 ? 15.505 -4.158 -16.279 1.00 80.50 82 ARG A N 1
ATOM 696 C CA . ARG A 1 82 ? 16.785 -3.615 -16.757 1.00 80.50 82 ARG A CA 1
ATOM 697 C C . ARG A 1 82 ? 17.957 -4.479 -16.305 1.00 80.50 82 ARG A C 1
ATOM 699 O O . ARG A 1 82 ? 18.858 -4.695 -17.101 1.00 80.50 82 ARG A O 1
ATOM 706 N N . THR A 1 83 ? 17.932 -4.976 -15.070 1.00 76.44 83 THR A N 1
ATOM 707 C CA . THR A 1 83 ? 18.972 -5.880 -14.565 1.00 76.44 83 THR A CA 1
ATOM 708 C C . THR A 1 83 ? 18.907 -7.248 -15.232 1.00 76.44 83 THR A C 1
ATOM 710 O O . THR A 1 83 ? 19.950 -7.789 -15.555 1.00 76.44 83 THR A O 1
ATOM 713 N N . GLU A 1 84 ? 17.713 -7.777 -15.509 1.00 74.44 84 GLU A N 1
ATOM 714 C CA . GLU A 1 84 ? 17.531 -9.016 -16.280 1.00 74.44 84 GLU A CA 1
ATOM 715 C C . GLU A 1 84 ? 18.093 -8.873 -17.695 1.00 74.44 84 GLU A C 1
ATOM 717 O O . GLU A 1 84 ? 18.882 -9.705 -18.115 1.00 74.44 84 GLU A O 1
ATOM 722 N N . LEU A 1 85 ? 17.765 -7.786 -18.405 1.00 73.31 85 LEU A N 1
ATOM 723 C CA . LEU A 1 85 ? 18.321 -7.527 -19.737 1.00 73.31 85 LEU A CA 1
ATOM 724 C C . LEU A 1 85 ? 19.845 -7.358 -19.705 1.00 73.31 85 LEU A C 1
ATOM 726 O O . LEU A 1 85 ? 20.523 -7.858 -20.594 1.00 73.31 85 LEU A O 1
ATOM 730 N N . ALA A 1 86 ? 20.386 -6.688 -18.684 1.00 69.81 86 ALA A N 1
ATOM 731 C CA . ALA A 1 86 ? 21.830 -6.561 -18.508 1.00 69.81 86 ALA A CA 1
ATOM 732 C C . ALA A 1 86 ? 22.490 -7.913 -18.191 1.00 69.81 86 ALA A C 1
ATOM 734 O O . ALA A 1 86 ? 23.548 -8.201 -18.732 1.00 69.81 86 ALA A O 1
ATOM 735 N N . ALA A 1 87 ? 21.860 -8.764 -17.377 1.00 67.00 87 ALA A N 1
ATOM 736 C CA . ALA A 1 87 ? 22.357 -10.097 -17.043 1.00 67.00 87 ALA A CA 1
ATOM 737 C C . ALA A 1 87 ? 22.266 -11.070 -18.230 1.00 67.00 87 ALA A C 1
ATOM 739 O O . ALA A 1 87 ? 23.197 -11.833 -18.466 1.00 67.00 87 ALA A O 1
ATOM 740 N N . SER A 1 88 ? 21.188 -11.016 -19.018 1.00 63.59 88 SER A N 1
ATOM 741 C CA . SER A 1 88 ? 21.056 -11.780 -20.264 1.00 63.59 88 SER A CA 1
ATOM 742 C C . SER A 1 88 ? 22.051 -11.304 -21.322 1.00 63.59 88 SER A C 1
ATOM 744 O O . SER A 1 88 ? 22.697 -12.131 -21.952 1.00 63.59 88 SER A O 1
ATOM 746 N N . SER A 1 89 ? 22.255 -9.989 -21.452 1.00 58.16 89 SER A N 1
ATOM 747 C CA . SER A 1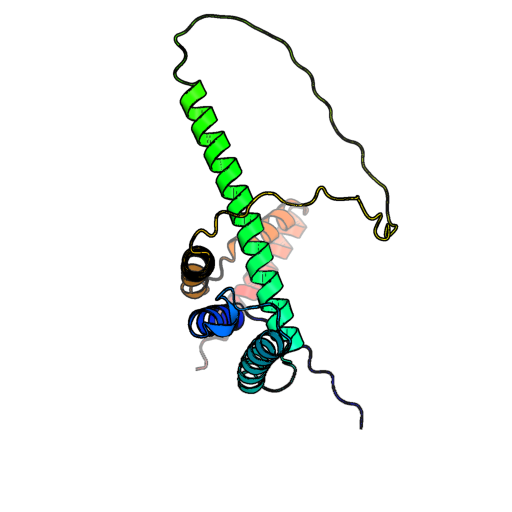 89 ? 23.296 -9.422 -22.320 1.00 58.16 89 SER A CA 1
ATOM 748 C C . SER A 1 89 ? 24.708 -9.781 -21.842 1.00 58.16 89 SER A C 1
ATOM 750 O O . SER A 1 89 ? 25.594 -9.962 -22.667 1.00 58.16 89 SER A O 1
ATOM 752 N N . HIS A 1 90 ? 24.919 -9.912 -20.530 1.00 50.34 90 HIS A N 1
ATOM 753 C CA . HIS A 1 90 ? 26.175 -10.377 -19.944 1.00 50.34 90 HIS A CA 1
ATOM 754 C C . HIS A 1 90 ? 26.397 -11.877 -20.200 1.00 50.34 90 HIS A C 1
ATOM 756 O O . HIS A 1 90 ? 27.529 -12.283 -20.414 1.00 50.34 90 HIS A O 1
ATOM 762 N N . MET A 1 91 ? 25.341 -12.699 -20.248 1.00 47.47 91 MET A N 1
ATOM 763 C CA . MET A 1 91 ? 25.434 -14.114 -20.641 1.00 47.47 91 MET A CA 1
ATOM 764 C C . MET A 1 91 ? 25.681 -14.303 -22.145 1.00 47.47 91 MET A C 1
ATOM 766 O O . MET A 1 91 ? 26.451 -15.180 -22.522 1.00 47.47 91 MET A O 1
ATOM 770 N N . GLU A 1 92 ? 25.082 -13.475 -23.007 1.00 47.12 92 GLU A N 1
ATOM 771 C CA . GLU A 1 92 ? 25.369 -13.483 -24.452 1.00 47.12 92 GLU A CA 1
ATOM 772 C C . GLU A 1 92 ? 26.797 -13.003 -24.767 1.00 47.12 92 GLU A C 1
ATOM 774 O O . GLU A 1 92 ? 27.390 -13.444 -25.748 1.00 47.12 92 GLU A O 1
ATOM 779 N N . ALA A 1 93 ? 27.390 -12.175 -23.900 1.00 48.75 93 ALA A N 1
ATOM 780 C CA . ALA A 1 93 ? 28.778 -11.730 -24.021 1.00 48.75 93 ALA A CA 1
ATOM 781 C C . ALA A 1 93 ? 29.831 -12.816 -23.697 1.00 48.75 93 ALA A C 1
ATOM 783 O O . ALA A 1 93 ? 31.006 -12.600 -23.980 1.00 48.75 93 ALA A O 1
ATOM 784 N N . TYR A 1 94 ? 29.440 -13.984 -23.164 1.00 43.81 94 TYR A N 1
ATOM 785 C CA . TYR A 1 94 ? 30.347 -15.128 -22.946 1.00 43.81 94 TYR A CA 1
ATOM 786 C C . TYR A 1 94 ? 30.327 -16.175 -24.070 1.00 43.81 94 TYR A C 1
ATOM 788 O O . TYR A 1 94 ? 30.973 -17.210 -23.944 1.00 43.81 94 TYR A O 1
ATOM 796 N N . ASN A 1 95 ? 29.643 -15.907 -25.186 1.00 42.84 95 ASN A N 1
ATOM 797 C CA . ASN A 1 95 ? 29.725 -16.720 -26.406 1.00 42.84 95 ASN A CA 1
ATOM 798 C C . ASN A 1 95 ? 30.640 -16.073 -27.462 1.00 42.84 95 ASN A C 1
ATOM 800 O O . ASN A 1 95 ? 30.330 -16.050 -28.653 1.00 42.84 95 ASN A O 1
ATOM 804 N N . ILE A 1 96 ? 31.777 -15.533 -27.020 1.00 43.72 96 ILE A N 1
ATOM 805 C CA . ILE A 1 96 ? 32.846 -15.052 -27.898 1.00 43.72 96 ILE A CA 1
ATOM 806 C C . ILE A 1 96 ? 33.991 -16.072 -27.814 1.00 43.72 96 ILE A C 1
ATOM 808 O O . ILE A 1 96 ? 34.527 -16.267 -26.722 1.00 43.72 96 ILE A O 1
ATOM 812 N N . PRO A 1 97 ? 34.352 -16.745 -28.926 1.00 41.69 97 PRO A N 1
ATOM 813 C CA . PRO A 1 97 ? 35.556 -17.558 -28.991 1.00 41.69 97 PRO A CA 1
ATOM 814 C C . PRO A 1 97 ? 36.768 -16.687 -28.673 1.00 41.69 97 PRO A C 1
ATOM 816 O O . PRO A 1 97 ? 36.928 -15.607 -29.236 1.00 41.69 97 PRO A O 1
ATOM 819 N N . GLU A 1 98 ? 37.576 -17.182 -27.745 1.00 48.19 98 GLU A N 1
ATOM 820 C CA . GLU A 1 98 ? 38.958 -16.808 -27.464 1.00 48.19 98 GLU A CA 1
ATOM 821 C C . GLU A 1 98 ? 39.656 -16.123 -28.657 1.00 48.19 98 GLU A C 1
ATOM 823 O O . GLU A 1 98 ? 39.904 -16.776 -29.663 1.00 48.19 98 GLU A O 1
ATOM 828 N N . TYR A 1 99 ? 39.906 -14.807 -28.565 1.00 39.81 99 TYR A N 1
ATOM 829 C CA . TYR A 1 99 ? 41.164 -14.136 -28.936 1.00 39.81 99 TYR A CA 1
ATOM 830 C C . TYR A 1 99 ? 41.122 -12.630 -28.592 1.00 39.81 99 TYR A C 1
ATOM 832 O O . TYR A 1 99 ? 40.133 -11.934 -28.808 1.00 39.81 99 TYR A O 1
ATOM 840 N N . GLU A 1 100 ? 42.234 -12.183 -28.008 1.00 45.22 100 GLU A N 1
ATOM 841 C CA . GLU A 1 100 ? 42.693 -10.834 -27.649 1.00 45.22 100 GLU A CA 1
ATOM 842 C C . GLU A 1 100 ? 42.043 -9.618 -28.345 1.00 45.22 100 GLU A C 1
ATOM 844 O O . GLU A 1 100 ? 42.006 -9.520 -29.565 1.00 45.22 100 GLU A O 1
ATOM 849 N N . HIS A 1 101 ? 41.695 -8.586 -27.564 1.00 47.03 101 HIS A N 1
ATOM 850 C CA . HIS A 1 101 ? 42.594 -7.435 -27.397 1.00 47.03 101 HIS A CA 1
ATOM 851 C C . HIS A 1 101 ? 42.199 -6.535 -26.213 1.00 47.03 101 HIS A C 1
ATOM 853 O O . HIS A 1 101 ? 41.033 -6.340 -25.875 1.00 47.03 101 HIS A O 1
ATOM 859 N N . LEU A 1 102 ? 43.260 -6.037 -25.583 1.00 42.53 102 LEU A N 1
ATOM 860 C CA . LEU A 1 102 ? 43.365 -5.216 -24.385 1.00 42.53 102 LEU A CA 1
ATOM 861 C C . LEU A 1 102 ? 42.947 -3.749 -24.605 1.00 42.53 102 LEU A C 1
ATOM 863 O O . LEU A 1 102 ? 43.197 -3.190 -25.666 1.00 42.53 102 LEU A O 1
ATOM 867 N N . GLU A 1 103 ? 42.456 -3.148 -23.509 1.00 42.09 103 GLU A N 1
ATOM 868 C CA . GLU A 1 103 ? 42.444 -1.708 -23.164 1.00 42.09 103 GLU A CA 1
ATOM 869 C C . GLU A 1 103 ? 41.521 -0.796 -24.011 1.00 42.09 103 GLU A C 1
ATOM 871 O O . GLU A 1 103 ? 41.487 -0.844 -25.228 1.00 42.09 103 GLU A O 1
ATOM 876 N N . VAL A 1 104 ? 40.657 0.047 -23.427 1.00 37.81 104 VAL A N 1
ATOM 877 C CA . VAL A 1 104 ? 41.023 1.229 -22.630 1.00 37.81 104 VAL A CA 1
ATOM 878 C C . VAL A 1 104 ? 40.015 1.531 -21.505 1.00 37.81 104 VAL A C 1
ATOM 880 O O . VAL A 1 104 ? 38.795 1.473 -21.649 1.00 37.81 104 VAL A O 1
ATOM 883 N N . ARG A 1 105 ? 40.610 1.906 -20.375 1.00 38.56 105 ARG A N 1
ATOM 884 C CA . ARG A 1 105 ? 40.088 2.365 -19.082 1.00 38.56 105 ARG A CA 1
ATOM 885 C C . ARG A 1 105 ? 39.684 3.851 -19.120 1.00 38.56 105 ARG A C 1
ATOM 887 O O . ARG A 1 105 ? 40.380 4.622 -19.765 1.00 38.56 105 ARG A O 1
ATOM 894 N N . GLN A 1 106 ? 38.660 4.242 -18.346 1.00 32.84 106 GLN A N 1
ATOM 895 C CA . GLN A 1 106 ? 38.561 5.433 -17.451 1.00 32.84 106 GLN A CA 1
ATOM 896 C C . GLN A 1 106 ? 37.074 5.791 -17.219 1.00 32.84 106 GLN A C 1
ATOM 898 O O . GLN A 1 106 ? 36.343 6.082 -18.156 1.00 32.84 106 GLN A O 1
ATOM 903 N N . VAL A 1 107 ? 36.505 5.531 -16.034 1.00 35.06 107 VAL A N 1
ATOM 904 C CA . VAL A 1 107 ? 36.527 6.353 -14.799 1.00 35.06 107 VAL A CA 1
ATOM 905 C C . VAL A 1 107 ? 35.929 7.750 -14.999 1.00 35.06 107 VAL A C 1
ATOM 907 O O . VAL A 1 107 ? 36.546 8.622 -15.603 1.00 35.06 107 VAL A O 1
ATOM 910 N N . LYS A 1 108 ? 34.763 7.987 -14.384 1.00 32.56 108 LYS A N 1
ATOM 911 C CA . LYS A 1 108 ? 34.432 9.300 -13.825 1.00 32.56 108 LYS A CA 1
ATOM 912 C C . LYS A 1 108 ? 33.604 9.124 -12.552 1.00 32.56 108 LYS A C 1
ATOM 914 O O . LYS A 1 108 ? 32.435 8.747 -12.598 1.00 32.56 108 LYS A O 1
ATOM 919 N N . GLU A 1 109 ? 34.309 9.317 -11.449 1.00 38.16 109 GLU A N 1
ATOM 920 C CA . GLU A 1 109 ? 33.837 9.379 -10.073 1.00 38.16 109 GLU A CA 1
ATOM 921 C C . GLU A 1 109 ? 33.236 10.766 -9.766 1.00 38.16 109 GLU A C 1
ATOM 923 O O . GLU A 1 109 ? 33.262 11.686 -10.586 1.00 38.16 109 GLU A O 1
ATOM 928 N N . GLU A 1 110 ? 32.641 10.823 -8.586 1.00 37.41 110 GLU A N 1
ATOM 929 C CA . GLU A 1 110 ? 31.708 11.747 -7.949 1.00 37.41 110 GLU A CA 1
ATOM 930 C C . GLU A 1 110 ? 32.025 13.254 -7.968 1.00 37.41 110 GLU A C 1
ATOM 932 O O . GLU A 1 110 ? 33.176 13.679 -7.939 1.00 37.41 110 GLU A O 1
ATOM 937 N N . SER A 1 111 ? 30.967 14.069 -7.843 1.00 34.19 111 SER A N 1
ATOM 938 C CA . SER A 1 111 ? 30.922 15.068 -6.766 1.00 34.19 111 SER A CA 1
ATOM 939 C C . SER A 1 111 ? 29.488 15.457 -6.372 1.00 34.19 111 SER A C 1
ATOM 941 O O . SER A 1 111 ? 28.573 15.568 -7.190 1.00 34.19 111 SER A O 1
ATOM 943 N N . GLU A 1 112 ? 29.332 15.591 -5.060 1.00 35.47 112 GLU A N 1
ATOM 944 C CA . GLU A 1 112 ? 28.155 15.909 -4.259 1.00 35.47 112 GLU A CA 1
ATOM 945 C C . GLU A 1 112 ? 27.660 17.368 -4.351 1.00 35.47 112 GLU A C 1
ATOM 947 O O . GLU A 1 112 ? 28.380 18.270 -4.769 1.00 35.47 112 GLU A O 1
ATOM 952 N N . LEU A 1 113 ? 26.456 17.557 -3.783 1.00 38.00 113 LEU A N 1
ATOM 953 C CA . LEU A 1 113 ? 25.900 18.773 -3.163 1.00 38.00 113 LEU A CA 1
ATOM 954 C C . LEU A 1 113 ? 25.372 19.894 -4.075 1.00 38.00 113 LEU A C 1
ATOM 956 O O . LEU A 1 113 ? 26.077 20.836 -4.408 1.00 38.00 113 LEU A O 1
ATOM 960 N N . GLU A 1 114 ? 24.043 19.911 -4.264 1.00 32.81 114 GLU A N 1
ATOM 961 C CA . GLU A 1 114 ? 23.301 21.165 -4.075 1.00 32.81 114 GLU A CA 1
ATOM 962 C C . GLU A 1 114 ? 21.846 20.940 -3.625 1.00 32.81 114 GLU A C 1
ATOM 964 O O . GLU A 1 114 ? 21.074 20.159 -4.190 1.00 32.81 114 GLU A O 1
ATOM 969 N N . VAL A 1 115 ? 21.492 21.643 -2.552 1.00 34.47 115 VAL A N 1
ATOM 970 C CA . VAL A 1 115 ? 20.176 21.706 -1.924 1.00 34.47 115 VAL A CA 1
ATOM 971 C C . VAL A 1 115 ? 19.287 22.681 -2.699 1.00 34.47 115 VAL A C 1
ATOM 973 O O . VAL A 1 115 ? 19.652 23.828 -2.897 1.00 34.47 115 VAL A O 1
ATOM 976 N N . GLY A 1 116 ? 18.073 22.234 -3.035 1.00 37.00 116 GLY A N 1
ATOM 977 C CA . GLY A 1 116 ? 16.864 23.062 -3.109 1.00 37.00 116 GLY A CA 1
ATOM 978 C C . GLY A 1 116 ? 16.786 24.167 -4.172 1.00 37.00 116 GLY A C 1
ATOM 979 O O . GLY A 1 116 ? 17.294 25.259 -3.994 1.00 37.00 116 GLY A O 1
ATOM 980 N N . THR A 1 117 ? 15.939 23.969 -5.183 1.00 31.11 117 THR A N 1
ATOM 981 C CA . THR A 1 117 ? 14.782 24.855 -5.436 1.00 31.11 117 THR A CA 1
ATOM 982 C C . THR A 1 117 ? 13.869 24.248 -6.503 1.00 31.11 117 THR A C 1
ATOM 984 O O . THR A 1 117 ? 14.284 23.715 -7.530 1.00 31.11 117 THR A O 1
ATOM 987 N N . TYR A 1 118 ? 12.574 24.310 -6.222 1.00 38.25 118 TYR A N 1
ATOM 988 C CA . TYR A 1 118 ? 11.474 23.874 -7.067 1.00 38.25 118 TYR A CA 1
ATOM 989 C C . TYR A 1 118 ? 11.476 24.647 -8.396 1.00 38.25 118 TYR A C 1
ATOM 991 O O . TYR A 1 118 ? 11.075 25.808 -8.439 1.00 38.25 118 TYR A O 1
ATOM 999 N N . LYS A 1 119 ? 11.880 24.014 -9.504 1.00 41.53 119 LYS A N 1
ATOM 1000 C CA . LYS A 1 119 ? 11.664 24.580 -10.844 1.00 41.53 119 LYS A CA 1
ATOM 1001 C C . LYS A 1 119 ? 10.260 24.232 -11.333 1.00 41.53 119 LYS A C 1
ATOM 1003 O O . LYS A 1 119 ? 9.964 23.105 -11.726 1.00 41.53 119 LYS A O 1
ATOM 1008 N N . LEU A 1 120 ? 9.396 25.241 -11.262 1.00 41.47 120 LEU A N 1
ATOM 1009 C CA . LEU A 1 120 ? 8.096 25.312 -11.915 1.00 41.47 120 LEU A CA 1
ATOM 1010 C C . LEU A 1 120 ? 8.204 25.012 -13.421 1.00 41.47 120 LEU A C 1
ATOM 1012 O O . LEU A 1 120 ? 9.099 25.479 -14.117 1.00 41.47 120 LEU A O 1
ATOM 1016 N N . ASN A 1 121 ? 7.234 24.224 -13.878 1.00 39.97 121 ASN A N 1
ATOM 1017 C CA . ASN A 1 121 ? 6.881 23.842 -15.245 1.00 39.97 121 ASN A CA 1
ATOM 1018 C C . ASN A 1 121 ? 7.346 24.790 -16.372 1.00 39.97 121 ASN A C 1
ATOM 1020 O O . ASN A 1 121 ? 6.648 25.745 -16.712 1.00 39.97 121 ASN A O 1
ATOM 1024 N N . VAL A 1 122 ? 8.425 24.427 -17.070 1.00 41.75 122 VAL A N 1
ATOM 1025 C CA . VAL A 1 122 ? 8.636 24.871 -18.455 1.00 41.75 122 VAL A CA 1
ATOM 1026 C C . VAL A 1 122 ? 7.824 23.947 -19.361 1.00 41.75 122 VAL A C 1
ATOM 1028 O O . VAL A 1 122 ? 8.071 22.740 -19.436 1.00 41.75 122 VAL A O 1
ATOM 1031 N N . ARG A 1 123 ? 6.803 24.507 -20.019 1.00 43.59 123 ARG A N 1
ATOM 1032 C CA . ARG A 1 123 ? 6.031 23.823 -21.062 1.00 43.59 123 ARG A CA 1
ATOM 1033 C C . ARG A 1 123 ? 6.965 23.539 -22.235 1.00 43.59 123 ARG A C 1
ATOM 1035 O O . ARG A 1 123 ? 7.303 24.434 -22.996 1.00 43.59 123 ARG A O 1
ATOM 1042 N N . THR A 1 124 ? 7.363 22.282 -22.376 1.00 44.50 124 THR A N 1
ATOM 1043 C CA . THR A 1 124 ? 7.915 21.788 -23.634 1.00 44.50 124 THR A CA 1
ATOM 1044 C C . THR A 1 124 ? 6.755 21.581 -24.600 1.00 44.50 124 THR A C 1
ATOM 1046 O O . THR A 1 124 ? 5.812 20.838 -24.304 1.00 44.50 124 THR A O 1
ATOM 1049 N N . ASP A 1 125 ? 6.800 22.276 -25.736 1.00 52.28 125 ASP A N 1
ATOM 1050 C CA . ASP A 1 125 ? 5.901 22.047 -26.863 1.00 52.28 125 ASP A CA 1
ATOM 1051 C C . ASP A 1 125 ? 6.120 20.620 -27.368 1.00 52.28 125 ASP A C 1
ATOM 1053 O O . ASP A 1 125 ? 7.098 20.290 -28.041 1.00 52.28 125 ASP A O 1
ATOM 1057 N N . ARG A 1 126 ? 5.245 19.714 -26.928 1.00 52.91 126 ARG A N 1
ATOM 1058 C CA . ARG A 1 126 ? 5.363 18.287 -27.209 1.00 52.91 126 ARG A CA 1
ATOM 1059 C C . ARG A 1 126 ? 4.673 17.996 -28.547 1.00 52.91 126 ARG A C 1
ATOM 1061 O O . ARG A 1 126 ? 3.475 18.266 -28.653 1.00 52.91 126 ARG A O 1
ATOM 1068 N N . PRO A 1 127 ? 5.359 17.397 -29.539 1.00 47.50 127 PRO A N 1
ATOM 1069 C CA . PRO A 1 127 ? 4.783 17.152 -30.857 1.00 47.50 127 PRO A CA 1
ATOM 1070 C C . PRO A 1 127 ? 3.481 16.351 -30.774 1.00 47.50 127 PRO A C 1
ATOM 1072 O O . PRO A 1 127 ? 3.417 15.278 -30.159 1.00 47.50 127 PRO A O 1
ATOM 1075 N N . ARG A 1 128 ? 2.431 16.900 -31.394 1.00 57.94 128 ARG A N 1
ATOM 1076 C CA . ARG A 1 128 ? 1.103 16.294 -31.507 1.00 57.94 128 ARG A CA 1
ATOM 1077 C C . ARG A 1 128 ? 1.139 15.058 -32.409 1.00 57.94 128 ARG A C 1
ATOM 1079 O O . ARG A 1 128 ? 1.706 15.066 -33.490 1.00 57.94 128 ARG A O 1
ATOM 1086 N N . HIS A 1 129 ? 0.404 14.044 -31.952 1.00 49.00 129 HIS A N 1
ATOM 1087 C CA . HIS A 1 129 ? -0.101 12.889 -32.696 1.00 49.00 129 HIS A CA 1
ATOM 1088 C C . HIS A 1 129 ? 0.908 11.862 -33.235 1.00 49.00 129 HIS A C 1
ATOM 1090 O O . HIS A 1 129 ? 1.184 11.773 -34.425 1.00 49.00 129 HIS A O 1
ATOM 1096 N N . LYS A 1 130 ? 1.262 10.899 -32.372 1.00 51.72 130 LYS A N 1
ATOM 1097 C CA . LYS A 1 130 ? 1.418 9.508 -32.827 1.00 51.72 130 LYS A CA 1
ATOM 1098 C C . LYS A 1 130 ? 0.053 8.821 -32.762 1.00 51.72 130 LYS A C 1
ATOM 1100 O O . LYS A 1 130 ? -0.613 8.879 -31.727 1.00 51.72 130 LYS A O 1
ATOM 1105 N N . LYS A 1 131 ? -0.379 8.186 -33.859 1.00 50.84 131 LYS A N 1
ATOM 1106 C CA . LYS A 1 131 ? -1.576 7.330 -33.887 1.00 50.84 131 LYS A CA 1
ATOM 1107 C C . LYS A 1 131 ? -1.395 6.227 -32.840 1.00 50.84 131 LYS A C 1
ATOM 1109 O O . LYS A 1 131 ? -0.572 5.330 -32.999 1.00 50.84 131 LYS A O 1
ATOM 1114 N N . ILE A 1 132 ? -2.126 6.333 -31.730 1.00 54.59 132 ILE A N 1
ATOM 1115 C CA . ILE A 1 132 ? -2.119 5.330 -30.666 1.00 54.59 132 ILE A CA 1
ATOM 1116 C C . ILE A 1 132 ? -2.857 4.111 -31.211 1.00 54.59 132 ILE A C 1
ATOM 1118 O O . ILE A 1 132 ? -4.086 4.103 -31.272 1.00 54.59 132 ILE A O 1
ATOM 1122 N N . ILE A 1 133 ? -2.105 3.081 -31.590 1.00 53.78 133 ILE A N 1
ATOM 1123 C CA . ILE A 1 133 ? -2.642 1.739 -31.807 1.00 53.78 133 ILE A CA 1
ATOM 1124 C C . ILE A 1 133 ? -3.343 1.346 -30.500 1.00 53.78 133 ILE A C 1
ATOM 1126 O O . ILE A 1 133 ? -2.706 1.209 -29.450 1.00 53.78 133 ILE A O 1
ATOM 1130 N N . LYS A 1 134 ? -4.677 1.253 -30.533 1.00 49.78 134 LYS A N 1
ATOM 1131 C CA . LYS A 1 134 ? -5.518 0.889 -29.385 1.00 49.78 134 LYS A CA 1
ATOM 1132 C C . LYS A 1 134 ? -5.354 -0.605 -29.093 1.00 49.78 134 LYS A C 1
ATOM 1134 O O . LYS A 1 134 ? -6.266 -1.393 -29.302 1.00 49.78 134 LYS A O 1
ATOM 1139 N N . GLN A 1 135 ? -4.188 -1.015 -28.602 1.00 51.50 135 GLN A N 1
ATOM 1140 C CA . GLN A 1 135 ? -4.066 -2.322 -27.963 1.00 51.50 135 GLN A CA 1
ATOM 1141 C C . GLN A 1 135 ? -4.976 -2.345 -26.728 1.00 51.50 135 GLN A C 1
ATOM 1143 O O . GLN A 1 135 ? -5.117 -1.329 -26.041 1.00 51.50 135 GLN A O 1
ATOM 1148 N N . LYS A 1 136 ? -5.616 -3.488 -26.457 1.00 51.81 136 LYS A N 1
ATOM 1149 C CA . LYS A 1 136 ? -6.543 -3.712 -25.335 1.00 51.81 136 LYS A CA 1
ATOM 1150 C C . LYS A 1 136 ? -5.844 -3.441 -23.987 1.00 51.81 136 LYS A C 1
ATOM 1152 O O . LYS A 1 136 ? -5.313 -4.343 -23.353 1.00 51.81 136 LYS A O 1
ATOM 1157 N N . LYS A 1 137 ? -5.817 -2.177 -23.543 1.00 56.28 137 LYS A N 1
ATOM 1158 C CA . LYS A 1 137 ? -5.106 -1.705 -22.334 1.00 56.28 137 LYS A CA 1
ATOM 1159 C C . LYS A 1 137 ? -5.647 -2.293 -21.022 1.00 56.28 137 LYS A C 1
ATOM 1161 O O . LYS A 1 137 ? -4.940 -2.239 -20.018 1.00 56.28 137 LYS A O 1
ATOM 1166 N N . SER A 1 138 ? -6.860 -2.854 -21.018 1.00 59.78 138 SER A N 1
ATOM 1167 C CA . SER A 1 138 ? -7.464 -3.466 -19.826 1.00 59.78 138 SER A CA 1
ATOM 1168 C C . SER A 1 138 ? -6.655 -4.662 -19.317 1.00 59.78 138 SER A C 1
ATOM 1170 O O . SER A 1 138 ? -6.438 -4.770 -18.113 1.00 59.78 138 SER A O 1
ATOM 1172 N N .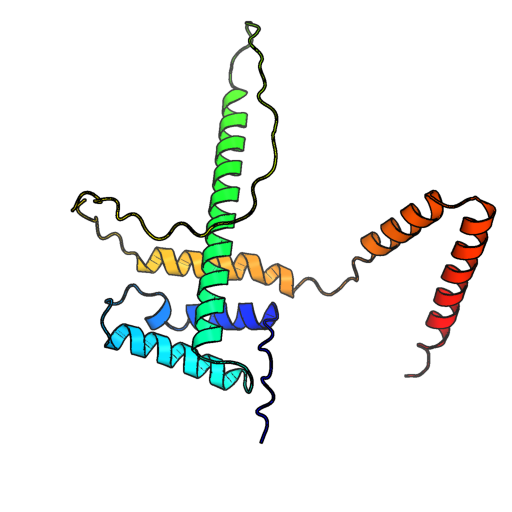 SER A 1 139 ? -6.109 -5.494 -20.214 1.00 70.38 139 SER A N 1
ATOM 1173 C CA . SER A 1 139 ? -5.332 -6.676 -19.819 1.00 70.38 139 SER A CA 1
ATOM 1174 C C . SER A 1 139 ? -4.003 -6.312 -19.154 1.00 70.38 139 SER A C 1
ATOM 1176 O O . SER A 1 139 ? -3.534 -7.030 -18.278 1.00 70.38 139 SER A O 1
ATOM 1178 N N . LYS A 1 140 ? -3.394 -5.174 -19.516 1.00 79.56 140 LYS A N 1
ATOM 1179 C CA . LYS A 1 140 ? -2.106 -4.753 -18.947 1.00 79.56 140 LYS A CA 1
ATOM 1180 C C . LYS A 1 140 ? -2.238 -4.256 -17.508 1.00 79.56 140 LYS A C 1
ATOM 1182 O O . LYS A 1 140 ? -1.373 -4.564 -16.697 1.00 79.56 140 LYS A O 1
ATOM 1187 N N . CYS A 1 141 ? -3.286 -3.491 -17.187 1.00 80.81 141 CYS A N 1
ATOM 1188 C CA . CYS A 1 141 ? -3.480 -3.010 -15.816 1.00 80.81 141 CYS A CA 1
ATOM 1189 C C . CYS A 1 141 ? -3.838 -4.159 -14.870 1.00 80.81 141 CYS A C 1
ATOM 1191 O O . CYS A 1 141 ? -3.322 -4.191 -13.757 1.00 80.81 141 CYS A O 1
ATOM 1193 N N . LEU A 1 142 ? -4.651 -5.112 -15.336 1.00 86.31 142 LEU A N 1
ATOM 1194 C CA . LEU A 1 142 ? -4.997 -6.299 -14.559 1.00 86.31 142 LEU A CA 1
ATOM 1195 C C . LEU A 1 142 ? -3.756 -7.152 -14.259 1.00 86.31 142 LEU A C 1
ATOM 1197 O O . LEU A 1 142 ? -3.498 -7.429 -13.098 1.00 86.31 142 LEU A O 1
ATOM 1201 N N . LYS A 1 143 ? -2.897 -7.407 -15.258 1.00 87.81 143 LYS A N 1
ATOM 1202 C CA . LYS A 1 143 ? -1.604 -8.092 -15.052 1.00 87.81 143 LYS A CA 1
ATOM 1203 C C . LYS A 1 143 ? -0.716 -7.413 -14.007 1.00 87.81 143 LYS A C 1
ATOM 1205 O O . LYS A 1 143 ? -0.070 -8.081 -13.216 1.00 87.81 143 LYS A O 1
ATOM 1210 N N . VAL A 1 144 ? -0.673 -6.077 -13.987 1.00 87.38 144 VAL A N 1
ATOM 1211 C CA . VAL A 1 144 ? 0.087 -5.344 -12.958 1.00 87.38 144 VAL A CA 1
ATOM 1212 C C . VAL A 1 144 ? -0.497 -5.585 -11.565 1.00 87.38 144 VAL A C 1
ATOM 1214 O O . VAL A 1 144 ? 0.263 -5.707 -10.612 1.00 87.38 144 VAL A O 1
ATOM 1217 N N . ILE A 1 145 ? -1.825 -5.648 -11.446 1.00 88.75 145 ILE A N 1
ATOM 1218 C CA . ILE A 1 145 ? -2.512 -5.936 -10.183 1.00 88.75 145 ILE A CA 1
ATOM 1219 C C . ILE A 1 145 ? -2.264 -7.386 -9.745 1.00 88.75 145 ILE A C 1
ATOM 1221 O O . ILE A 1 145 ? -1.968 -7.615 -8.577 1.00 88.75 145 ILE A O 1
ATOM 1225 N N . ASP A 1 146 ? -2.332 -8.346 -10.665 1.00 90.00 146 ASP A N 1
ATOM 1226 C CA . ASP A 1 146 ? -2.071 -9.757 -10.367 1.00 90.00 146 ASP A CA 1
ATOM 1227 C C . ASP A 1 146 ? -0.616 -9.965 -9.905 1.00 90.00 146 ASP A C 1
ATOM 1229 O O . ASP A 1 146 ? -0.393 -10.535 -8.839 1.00 90.00 146 ASP A O 1
ATOM 1233 N N . ASN A 1 147 ? 0.365 -9.390 -10.613 1.00 89.88 147 ASN A N 1
ATOM 1234 C CA . ASN A 1 147 ? 1.775 -9.453 -10.209 1.00 89.88 147 ASN A CA 1
ATOM 1235 C C . ASN A 1 147 ? 2.029 -8.760 -8.860 1.00 89.88 147 ASN A C 1
ATOM 1237 O O . ASN A 1 147 ? 2.911 -9.162 -8.104 1.00 89.88 147 ASN A O 1
ATOM 1241 N N . LEU A 1 148 ? 1.284 -7.689 -8.561 1.00 87.81 148 LEU A N 1
ATOM 1242 C CA . LEU A 1 148 ? 1.332 -7.031 -7.257 1.00 87.81 148 LEU A CA 1
ATOM 1243 C C . LEU A 1 148 ? 0.889 -7.995 -6.157 1.00 87.81 148 LEU A C 1
ATOM 1245 O O . LEU A 1 148 ? 1.592 -8.123 -5.163 1.00 87.81 148 LEU A O 1
ATOM 1249 N N . ILE A 1 149 ? -0.245 -8.674 -6.337 1.00 89.81 149 ILE A N 1
ATOM 1250 C CA . ILE A 1 149 ? -0.769 -9.654 -5.375 1.00 89.81 149 ILE A CA 1
ATOM 1251 C C . ILE A 1 149 ? 0.225 -10.798 -5.173 1.00 89.81 149 ILE A C 1
ATOM 1253 O O . ILE A 1 149 ? 0.507 -11.168 -4.035 1.00 89.81 149 ILE A O 1
ATOM 1257 N N . GLU A 1 150 ? 0.786 -11.322 -6.259 1.00 90.50 150 GLU A N 1
ATOM 1258 C CA . GLU A 1 150 ? 1.782 -12.390 -6.220 1.00 90.50 150 GLU A CA 1
ATOM 1259 C C . GLU A 1 150 ? 3.046 -11.972 -5.458 1.00 90.50 150 GLU A C 1
ATOM 1261 O O . GLU A 1 150 ? 3.480 -12.691 -4.565 1.00 90.50 150 GLU A O 1
ATOM 1266 N N . ALA A 1 151 ? 3.583 -10.777 -5.721 1.00 86.00 151 ALA A N 1
ATOM 1267 C CA . ALA A 1 151 ? 4.754 -10.258 -5.011 1.00 86.00 151 ALA A CA 1
ATOM 1268 C C . ALA A 1 151 ? 4.471 -9.946 -3.528 1.00 86.00 151 ALA A C 1
ATOM 1270 O O . ALA A 1 151 ? 5.367 -9.991 -2.685 1.00 86.00 151 ALA A O 1
ATOM 1271 N N . LEU A 1 152 ? 3.228 -9.589 -3.203 1.00 83.75 152 LEU A N 1
ATOM 1272 C CA . LEU A 1 152 ? 2.804 -9.208 -1.860 1.00 83.75 152 LEU A CA 1
ATOM 1273 C C . LEU A 1 152 ? 2.512 -10.415 -0.950 1.00 83.75 152 LEU A C 1
ATOM 1275 O O . LEU A 1 152 ? 2.803 -10.363 0.244 1.00 83.75 152 LEU A O 1
ATOM 1279 N N . ASN A 1 153 ? 1.890 -11.467 -1.485 1.00 83.94 153 ASN A N 1
ATOM 1280 C CA . ASN A 1 153 ? 1.364 -12.597 -0.712 1.00 83.94 153 ASN A CA 1
ATOM 1281 C C . ASN A 1 153 ? 2.422 -13.330 0.141 1.00 83.94 153 ASN A C 1
ATOM 1283 O O . ASN A 1 153 ? 2.117 -13.637 1.297 1.00 83.94 153 ASN A O 1
ATOM 1287 N N . PRO A 1 154 ? 3.651 -13.595 -0.349 1.00 82.75 154 PRO A N 1
ATOM 1288 C CA . PRO A 1 154 ? 4.695 -14.220 0.460 1.00 82.75 154 PRO A CA 1
ATOM 1289 C C . PRO A 1 154 ? 5.024 -13.410 1.713 1.00 82.75 154 PRO A C 1
ATOM 1291 O O . PRO A 1 154 ? 5.209 -13.983 2.779 1.00 82.75 154 PRO A O 1
ATOM 1294 N N . LEU A 1 155 ? 4.996 -12.077 1.620 1.00 76.06 155 LEU A N 1
ATOM 1295 C CA . LEU A 1 155 ? 5.319 -11.183 2.734 1.00 76.06 155 LEU A CA 1
ATOM 1296 C C . LEU A 1 155 ? 4.295 -11.237 3.878 1.00 76.06 155 LEU A C 1
ATOM 1298 O O . LEU A 1 155 ? 4.624 -10.835 4.986 1.00 76.06 155 LEU A O 1
ATOM 1302 N N . LEU A 1 156 ? 3.069 -11.714 3.629 1.00 72.25 156 LEU A N 1
ATOM 1303 C CA . LEU A 1 156 ? 2.081 -11.964 4.688 1.00 72.25 156 LEU A CA 1
ATOM 1304 C C . LEU A 1 156 ? 2.233 -13.337 5.344 1.00 72.25 156 LEU A C 1
ATOM 1306 O O . LEU A 1 156 ? 1.796 -13.521 6.476 1.00 72.25 156 LEU A O 1
ATOM 1310 N N . LYS A 1 157 ? 2.775 -14.311 4.605 1.00 76.19 157 LYS A N 1
ATOM 1311 C CA . LYS A 1 157 ? 2.939 -15.698 5.059 1.00 76.19 157 LYS A CA 1
ATOM 1312 C C . LYS A 1 157 ? 4.244 -15.928 5.804 1.00 76.19 157 LYS A C 1
ATOM 1314 O O . LYS A 1 157 ? 4.380 -16.959 6.458 1.00 76.19 157 LYS A O 1
ATOM 1319 N N . ILE A 1 158 ? 5.187 -14.989 5.716 1.00 66.06 158 ILE A N 1
ATOM 1320 C CA . ILE A 1 158 ? 6.307 -14.927 6.648 1.00 66.06 158 ILE A CA 1
ATOM 1321 C C . ILE A 1 158 ? 5.687 -14.611 8.011 1.00 66.06 158 ILE A C 1
ATOM 1323 O O . ILE A 1 158 ? 5.504 -13.454 8.382 1.00 66.06 158 ILE A O 1
ATOM 1327 N N . ALA A 1 159 ? 5.310 -15.668 8.735 1.00 55.41 159 ALA A N 1
ATOM 1328 C CA . ALA A 1 159 ? 5.142 -15.603 10.172 1.00 55.41 159 ALA A CA 1
ATOM 1329 C C . ALA A 1 159 ? 6.370 -14.876 10.733 1.00 55.41 159 ALA A C 1
ATOM 1331 O O . ALA A 1 159 ? 7.475 -15.084 10.212 1.00 55.41 159 ALA A O 1
ATOM 1332 N N . PRO A 1 160 ? 6.214 -14.026 11.755 1.00 55.16 160 PRO A N 1
ATOM 1333 C CA . PRO A 1 160 ? 7.351 -13.418 12.405 1.00 55.16 160 PRO A CA 1
ATOM 1334 C C . PRO A 1 160 ? 8.119 -14.548 13.092 1.00 55.16 160 PRO A C 1
ATOM 1336 O O . PRO A 1 160 ? 7.929 -14.823 14.266 1.00 55.16 160 PRO A O 1
ATOM 1339 N N . LYS A 1 161 ? 9.026 -15.212 12.376 1.00 59.12 161 LYS A N 1
ATOM 1340 C CA . LYS A 1 161 ? 10.289 -15.512 13.020 1.00 59.12 161 LYS A CA 1
ATOM 1341 C C . LYS A 1 161 ? 10.870 -14.129 13.254 1.00 59.12 161 LYS A C 1
ATOM 1343 O O . LYS A 1 161 ? 11.113 -13.441 12.254 1.00 59.12 161 LYS A O 1
ATOM 1348 N N . PRO A 1 162 ? 11.006 -13.658 14.507 1.00 53.47 162 PRO A N 1
ATOM 1349 C CA . PRO A 1 162 ? 11.839 -12.505 14.752 1.00 53.47 162 PRO A CA 1
ATOM 1350 C C . PRO A 1 162 ? 13.194 -12.913 14.201 1.00 53.47 162 PRO A C 1
ATOM 1352 O O . PRO A 1 162 ? 13.916 -13.737 14.752 1.00 53.47 162 PRO A O 1
ATOM 1355 N N . SER A 1 163 ? 13.486 -12.412 13.012 1.00 59.22 163 SER A N 1
ATOM 1356 C CA . SER A 1 163 ? 14.760 -12.551 12.346 1.00 59.22 163 SER A CA 1
ATOM 1357 C C . SER A 1 163 ? 15.697 -11.593 13.074 1.00 59.22 163 SER A C 1
ATOM 1359 O O . SER A 1 163 ? 16.171 -10.606 12.523 1.00 59.22 163 SER A O 1
ATOM 1361 N N . TYR A 1 164 ? 15.884 -11.870 14.365 1.00 60.41 164 TYR A N 1
ATOM 1362 C CA . TYR A 1 164 ? 16.613 -11.097 15.357 1.00 60.41 164 TYR A CA 1
ATOM 1363 C C . TYR A 1 164 ? 18.126 -11.198 15.124 1.00 60.41 164 TYR A C 1
ATOM 1365 O O . TYR A 1 164 ? 18.912 -10.683 15.910 1.00 60.41 164 TYR A O 1
ATOM 1373 N N . TRP A 1 165 ? 18.549 -11.819 14.012 1.00 65.94 165 TRP A N 1
ATOM 1374 C CA . TRP A 1 165 ? 19.948 -11.868 13.596 1.00 65.94 165 TRP A CA 1
ATOM 1375 C C . TRP A 1 165 ? 20.531 -10.465 13.419 1.00 65.94 165 TRP A C 1
ATOM 1377 O O . TRP A 1 165 ? 21.713 -10.273 13.676 1.00 65.94 165 TRP A O 1
ATOM 1387 N N . PHE A 1 166 ? 19.713 -9.468 13.049 1.00 70.56 166 PHE A N 1
ATOM 1388 C CA . PHE A 1 166 ? 20.175 -8.081 12.979 1.00 70.56 166 PHE A CA 1
ATOM 1389 C C . PHE A 1 166 ? 20.502 -7.510 14.365 1.00 70.56 166 PHE A C 1
ATOM 1391 O O . PHE A 1 166 ? 21.506 -6.823 14.519 1.00 70.56 166 PHE A O 1
ATOM 1398 N N . PHE A 1 167 ? 19.693 -7.824 15.382 1.00 79.81 167 PHE A N 1
ATOM 1399 C CA . PHE A 1 167 ? 19.967 -7.393 16.752 1.00 79.81 167 PHE A CA 1
ATOM 1400 C C . PHE A 1 167 ? 21.208 -8.091 17.308 1.00 79.81 167 PHE A C 1
ATOM 1402 O O . PHE A 1 167 ? 22.087 -7.418 17.831 1.00 79.81 167 PHE A O 1
ATOM 1409 N N . GLY A 1 168 ? 21.329 -9.411 17.115 1.00 85.50 168 GLY A N 1
ATOM 1410 C CA . GLY A 1 168 ? 22.525 -10.157 17.520 1.00 85.50 168 GLY A CA 1
ATOM 1411 C C . GLY A 1 168 ? 23.800 -9.610 16.873 1.00 85.50 168 GLY A C 1
ATOM 1412 O O . GLY A 1 168 ? 24.789 -9.386 17.564 1.00 85.50 168 GLY A O 1
ATOM 1413 N N . LYS A 1 169 ? 23.749 -9.298 15.569 1.00 84.62 169 LYS A N 1
ATOM 1414 C CA . LYS A 1 169 ? 24.860 -8.663 14.844 1.00 84.62 169 LYS A CA 1
ATOM 1415 C C . LYS A 1 169 ? 25.208 -7.288 15.415 1.00 84.62 169 LYS A C 1
ATOM 1417 O O . LYS A 1 169 ? 26.379 -7.009 15.620 1.00 84.62 169 LYS A O 1
ATOM 1422 N N . HIS A 1 170 ? 24.209 -6.453 15.702 1.00 89.12 170 HIS A N 1
ATOM 1423 C CA . HIS A 1 170 ? 24.444 -5.121 16.261 1.00 89.12 170 HIS A CA 1
ATOM 1424 C C . HIS A 1 170 ? 25.038 -5.169 17.672 1.00 89.12 170 HIS A C 1
ATOM 1426 O O . HIS A 1 170 ? 25.923 -4.383 17.989 1.00 89.12 170 HIS A O 1
ATOM 1432 N N . VAL A 1 171 ? 24.562 -6.086 18.517 1.00 90.88 171 VAL A N 1
ATOM 1433 C CA . VAL A 1 171 ? 25.109 -6.288 19.864 1.00 90.88 171 VAL A CA 1
ATOM 1434 C C . VAL A 1 171 ? 26.559 -6.757 19.783 1.00 90.88 171 VAL A C 1
ATOM 1436 O O . VAL A 1 171 ? 27.405 -6.172 20.449 1.00 90.88 171 VAL A O 1
ATOM 1439 N N . ALA A 1 172 ? 26.863 -7.735 18.925 1.00 91.56 172 ALA A N 1
ATOM 1440 C CA . ALA A 1 172 ? 28.231 -8.206 18.714 1.00 91.56 172 ALA A CA 1
ATOM 1441 C C . ALA A 1 172 ? 29.158 -7.083 18.219 1.00 91.56 172 ALA A C 1
ATOM 1443 O O . ALA A 1 172 ? 30.180 -6.824 18.840 1.00 91.56 172 ALA A O 1
ATOM 1444 N N . GLU A 1 173 ? 28.751 -6.328 17.191 1.00 94.25 173 GLU A N 1
ATOM 1445 C CA . GLU A 1 173 ? 29.518 -5.177 16.685 1.00 94.25 173 GLU A CA 1
ATOM 1446 C C . GLU A 1 173 ? 29.781 -4.121 17.769 1.00 94.25 173 GLU A C 1
ATOM 1448 O O . GLU A 1 173 ? 30.831 -3.480 17.776 1.00 94.25 173 GLU A O 1
ATOM 1453 N N . ARG A 1 174 ? 28.830 -3.913 18.689 1.00 95.88 174 ARG A N 1
ATOM 1454 C CA . ARG A 1 174 ? 29.000 -2.977 19.806 1.00 95.88 174 ARG A CA 1
ATOM 1455 C C . ARG A 1 174 ? 29.963 -3.501 20.860 1.00 95.88 174 ARG A C 1
ATOM 1457 O O . ARG A 1 174 ? 30.755 -2.699 21.343 1.00 95.88 174 ARG A O 1
ATOM 1464 N N . LEU A 1 175 ? 29.903 -4.788 21.195 1.00 95.25 175 LEU A N 1
ATOM 1465 C CA . LEU A 1 175 ? 30.828 -5.422 22.138 1.00 95.25 175 LEU A CA 1
ATOM 1466 C C . LEU A 1 175 ? 32.261 -5.434 21.588 1.00 95.25 175 LEU A C 1
ATOM 1468 O O . LEU A 1 175 ? 33.181 -5.089 22.318 1.00 95.25 175 LEU A O 1
ATOM 1472 N N . ASP A 1 176 ? 32.434 -5.697 20.290 1.00 94.94 176 ASP A N 1
ATOM 1473 C CA . ASP A 1 176 ? 33.743 -5.676 19.617 1.00 94.94 176 ASP A CA 1
ATOM 1474 C C . ASP A 1 176 ? 34.389 -4.276 19.597 1.00 94.94 176 ASP A C 1
ATOM 1476 O O . ASP A 1 176 ? 35.603 -4.142 19.461 1.00 94.94 176 ASP A O 1
ATOM 1480 N N . CYS A 1 177 ? 33.588 -3.213 19.729 1.00 95.94 177 CYS A N 1
ATOM 1481 C CA . CYS A 1 177 ? 34.080 -1.835 19.824 1.00 95.94 177 CYS A CA 1
ATOM 1482 C C . CYS A 1 177 ? 34.411 -1.396 21.265 1.00 95.94 177 CYS A C 1
ATOM 1484 O O . CYS A 1 177 ? 34.834 -0.254 21.465 1.00 95.94 177 CYS A O 1
ATOM 1486 N N . MET A 1 178 ? 34.167 -2.239 22.273 1.00 96.88 178 MET A N 1
ATOM 1487 C CA . MET A 1 178 ? 34.441 -1.953 23.685 1.00 96.88 178 MET A CA 1
ATOM 1488 C C . MET A 1 178 ? 35.804 -2.517 24.106 1.00 96.88 178 MET A C 1
ATOM 1490 O O . MET A 1 178 ? 36.409 -3.325 23.410 1.00 96.88 178 MET A O 1
ATOM 1494 N N . ARG A 1 179 ? 36.307 -2.085 25.268 1.00 96.19 179 ARG A N 1
ATOM 1495 C CA . ARG A 1 179 ? 37.453 -2.749 25.909 1.00 96.19 179 ARG A CA 1
ATOM 1496 C C . ARG A 1 179 ? 36.990 -4.084 26.484 1.00 96.19 179 ARG A C 1
ATOM 1498 O O . ARG A 1 179 ? 35.860 -4.155 26.960 1.00 96.19 179 ARG A O 1
ATOM 1505 N N . ASP A 1 180 ? 37.880 -5.070 26.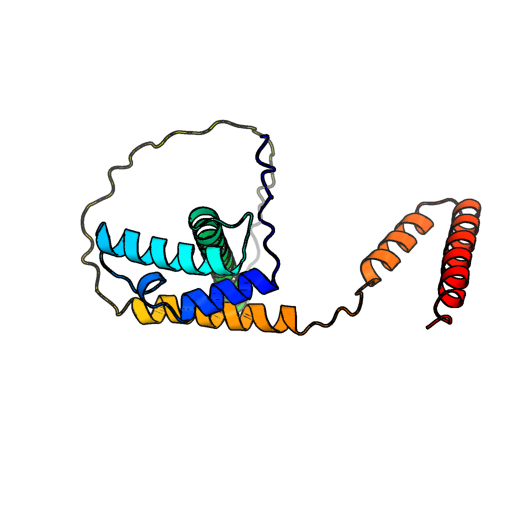550 1.00 95.56 180 ASP A N 1
ATOM 1506 C CA . ASP A 1 180 ? 37.561 -6.432 27.012 1.00 95.56 180 ASP A CA 1
ATOM 1507 C C . ASP A 1 180 ? 36.772 -6.458 28.336 1.00 95.56 180 ASP A C 1
ATOM 1509 O O . ASP A 1 180 ? 35.762 -7.146 28.448 1.00 95.56 180 ASP A O 1
ATOM 1513 N N . VAL A 1 181 ? 37.166 -5.625 29.307 1.00 95.62 181 VAL A N 1
ATOM 1514 C CA . VAL A 1 181 ? 36.510 -5.528 30.626 1.00 95.62 181 VAL A CA 1
ATOM 1515 C C . VAL A 1 181 ? 35.082 -4.968 30.538 1.00 95.62 181 VAL A C 1
ATOM 1517 O O . VAL A 1 181 ? 34.179 -5.430 31.236 1.00 95.62 181 VAL A O 1
ATOM 1520 N N . ASP A 1 182 ? 34.860 -3.972 29.677 1.00 94.81 182 ASP A N 1
ATOM 1521 C CA . ASP A 1 182 ? 33.542 -3.352 29.500 1.00 94.81 182 ASP A CA 1
ATOM 1522 C C . ASP A 1 182 ? 32.618 -4.273 28.688 1.00 94.81 182 ASP A C 1
ATOM 1524 O O . ASP A 1 182 ? 31.434 -4.397 29.004 1.00 94.81 182 ASP A O 1
ATOM 1528 N N . ALA A 1 183 ? 33.168 -4.950 27.672 1.00 96.12 183 ALA A N 1
ATOM 1529 C CA . ALA A 1 183 ? 32.459 -5.934 26.863 1.00 96.12 183 ALA A CA 1
ATOM 1530 C C . ALA A 1 183 ? 31.998 -7.124 27.716 1.00 96.12 183 ALA A C 1
ATOM 1532 O O . ALA A 1 183 ? 30.848 -7.552 27.609 1.00 96.12 183 ALA A O 1
ATOM 1533 N N . GLU A 1 184 ? 32.859 -7.625 28.607 1.00 95.88 184 GLU A N 1
ATOM 1534 C CA . GLU A 1 184 ? 32.516 -8.701 29.535 1.00 95.88 184 GLU A CA 1
ATOM 1535 C C . GLU A 1 184 ? 31.374 -8.280 30.470 1.00 95.88 184 GLU A C 1
ATOM 1537 O O . GLU A 1 184 ? 30.351 -8.966 30.527 1.00 95.88 184 GLU A O 1
ATOM 1542 N N . SER A 1 185 ? 31.489 -7.114 31.113 1.00 96.38 185 SER A N 1
ATOM 1543 C CA . SER A 1 185 ? 30.447 -6.565 31.993 1.00 96.38 185 SER A CA 1
ATOM 1544 C C . SER A 1 185 ? 29.102 -6.391 31.267 1.00 96.38 185 SER A C 1
ATOM 1546 O O . SER A 1 185 ? 28.067 -6.876 31.730 1.00 96.38 185 SER A O 1
ATOM 1548 N N . ALA A 1 186 ? 29.116 -5.789 30.072 1.00 95.12 186 ALA A N 1
ATOM 1549 C CA . ALA A 1 186 ? 27.919 -5.597 29.257 1.00 95.12 186 ALA A CA 1
ATOM 1550 C C . ALA A 1 186 ? 27.307 -6.931 28.795 1.00 95.12 186 ALA A C 1
ATOM 1552 O O . ALA A 1 186 ? 26.086 -7.088 28.790 1.00 95.12 186 ALA A O 1
ATOM 1553 N N . SER A 1 187 ? 28.134 -7.918 28.434 1.00 95.62 187 SER A N 1
ATOM 1554 C CA . SER A 1 187 ? 27.657 -9.246 28.030 1.00 95.62 187 SER A CA 1
ATOM 1555 C C . SER A 1 187 ? 26.974 -9.991 29.183 1.00 95.62 187 SER A C 1
ATOM 1557 O O . SER A 1 187 ? 25.928 -10.610 28.977 1.00 95.62 187 SER A O 1
ATOM 1559 N N . GLN A 1 188 ? 27.502 -9.876 30.406 1.00 95.94 188 GLN A N 1
ATOM 1560 C CA . GLN A 1 188 ? 26.913 -10.473 31.605 1.00 95.94 188 GLN A CA 1
ATOM 1561 C C . GLN A 1 188 ? 25.558 -9.840 31.938 1.00 95.94 188 GLN A C 1
ATOM 1563 O O . GLN A 1 188 ? 24.611 -10.557 32.263 1.00 95.94 188 GLN A O 1
ATOM 1568 N N . GLU A 1 189 ? 25.432 -8.517 31.809 1.00 96.25 189 GLU A N 1
ATOM 1569 C CA . GLU A 1 189 ? 24.163 -7.811 32.008 1.00 96.25 189 GLU A CA 1
ATOM 1570 C C . GLU A 1 189 ? 23.112 -8.223 30.966 1.00 96.25 189 GLU A C 1
ATOM 1572 O O . GLU A 1 189 ? 21.974 -8.531 31.324 1.00 96.25 189 GLU A O 1
ATOM 1577 N N . ILE A 1 190 ? 23.500 -8.328 29.691 1.00 94.06 190 ILE A N 1
ATOM 1578 C CA . ILE A 1 190 ? 22.622 -8.815 28.617 1.00 94.06 190 ILE A CA 1
ATOM 1579 C C . ILE A 1 190 ? 22.136 -10.240 28.917 1.00 94.06 190 ILE A C 1
ATOM 1581 O O . ILE A 1 190 ? 20.938 -10.514 28.824 1.00 94.06 190 ILE A O 1
ATOM 1585 N N . MET A 1 191 ? 23.037 -11.145 29.310 1.00 92.81 191 MET A N 1
ATOM 1586 C CA . MET A 1 191 ? 22.682 -12.529 29.651 1.00 92.81 191 MET A CA 1
ATOM 1587 C C . MET A 1 191 ? 21.778 -12.610 30.883 1.00 92.81 191 MET A C 1
ATOM 1589 O O . MET A 1 191 ? 20.854 -13.423 30.914 1.00 92.81 191 MET A O 1
ATOM 1593 N N . ARG A 1 192 ? 21.993 -11.745 31.877 1.00 95.19 192 ARG A N 1
ATOM 1594 C CA . ARG A 1 192 ? 21.119 -11.636 33.047 1.00 95.19 192 ARG A CA 1
ATOM 1595 C C . ARG A 1 192 ? 19.702 -11.226 32.649 1.00 95.19 192 ARG A C 1
ATOM 1597 O O . ARG A 1 192 ? 18.759 -11.905 33.037 1.00 95.19 192 ARG A O 1
ATOM 1604 N N . LEU A 1 193 ? 19.557 -10.186 31.826 1.00 91.56 193 LEU A N 1
ATOM 1605 C CA . LEU A 1 193 ? 18.251 -9.737 31.331 1.00 91.56 193 LEU A CA 1
ATOM 1606 C C . LEU A 1 193 ? 17.522 -10.838 30.550 1.00 91.56 193 LEU A C 1
ATOM 1608 O O . LEU A 1 193 ? 16.311 -10.988 30.698 1.00 91.56 193 LEU A O 1
ATOM 1612 N N . PHE A 1 194 ? 18.246 -11.630 29.752 1.00 87.12 194 PHE A N 1
ATOM 1613 C CA . PHE A 1 194 ? 17.657 -12.774 29.052 1.00 87.12 194 PHE A CA 1
ATOM 1614 C C . PHE A 1 194 ? 17.148 -13.852 30.012 1.00 87.12 194 PHE A C 1
ATOM 1616 O O . PHE A 1 194 ? 16.033 -14.340 29.836 1.00 87.12 194 PHE A O 1
ATOM 1623 N N . ASN A 1 195 ? 17.926 -14.200 31.037 1.00 88.50 195 ASN A N 1
ATOM 1624 C CA . ASN A 1 195 ? 17.517 -15.197 32.025 1.00 88.50 195 ASN A CA 1
ATOM 1625 C C . ASN A 1 195 ? 16.306 -14.723 32.844 1.00 88.50 195 ASN A C 1
ATOM 1627 O O . ASN A 1 195 ? 15.378 -15.503 33.061 1.00 88.50 195 ASN A O 1
ATOM 1631 N N . ASP A 1 196 ? 16.275 -13.446 33.230 1.00 89.25 196 ASP A N 1
ATOM 1632 C CA . ASP A 1 196 ? 15.160 -12.853 33.976 1.00 89.25 196 ASP A CA 1
ATOM 1633 C C . ASP A 1 196 ? 13.857 -12.881 33.153 1.00 89.25 196 ASP A C 1
ATOM 1635 O O . ASP A 1 196 ? 12.788 -13.170 33.688 1.00 89.25 196 ASP A O 1
ATOM 1639 N N . TRP A 1 197 ? 13.942 -12.663 31.836 1.00 81.25 197 TRP A N 1
ATOM 1640 C CA . TRP A 1 197 ? 12.793 -12.755 30.926 1.00 81.25 197 TRP A CA 1
ATOM 1641 C C . TRP A 1 197 ? 12.245 -14.177 30.786 1.00 81.25 197 TRP A C 1
ATOM 1643 O O . TRP A 1 197 ? 11.032 -14.367 30.751 1.00 81.25 197 TRP A O 1
ATOM 1653 N N . THR A 1 198 ? 13.109 -15.193 30.731 1.00 73.12 198 THR A N 1
ATOM 1654 C CA . THR A 1 198 ? 12.642 -16.586 30.591 1.00 73.12 198 THR A CA 1
ATOM 1655 C C . THR A 1 198 ? 11.853 -17.088 31.799 1.00 73.12 198 THR A C 1
ATOM 1657 O O . THR A 1 198 ? 11.086 -18.033 31.665 1.00 73.12 198 THR A O 1
ATOM 1660 N N . GLN A 1 199 ? 11.996 -16.449 32.963 1.00 70.94 199 GLN A N 1
ATOM 1661 C CA . GLN A 1 199 ? 11.272 -16.825 34.181 1.00 70.94 199 GLN A CA 1
ATOM 1662 C C . GLN A 1 199 ? 9.877 -16.192 34.280 1.00 70.94 199 GLN A C 1
ATOM 1664 O O . GLN A 1 199 ? 9.059 -16.642 35.078 1.00 70.94 199 GLN A O 1
ATOM 1669 N N . THR A 1 200 ? 9.581 -15.152 33.494 1.00 64.56 200 THR A N 1
ATOM 1670 C CA . THR A 1 200 ? 8.287 -14.451 33.560 1.00 64.56 200 THR A CA 1
ATOM 1671 C C . THR A 1 200 ? 7.193 -15.063 32.685 1.00 64.56 200 THR A C 1
ATOM 1673 O O . THR A 1 200 ? 6.025 -14.732 32.879 1.00 64.56 200 THR A O 1
ATOM 1676 N N . ASP A 1 201 ? 7.542 -15.970 31.769 1.00 60.00 201 ASP A N 1
ATOM 1677 C CA . ASP A 1 201 ? 6.594 -16.579 30.822 1.00 60.00 201 ASP A CA 1
ATOM 1678 C C . ASP A 1 201 ? 5.857 -17.821 31.380 1.00 60.00 201 ASP A C 1
ATOM 1680 O O . ASP A 1 201 ? 4.960 -18.340 30.719 1.00 60.00 201 ASP A O 1
ATOM 1684 N N . ASP A 1 202 ? 6.148 -18.257 32.614 1.00 56.38 202 ASP A N 1
ATOM 1685 C CA . ASP A 1 202 ? 5.497 -19.414 33.268 1.00 56.38 202 ASP A CA 1
ATOM 1686 C C . ASP A 1 202 ? 4.186 -19.073 34.022 1.00 56.38 202 ASP A C 1
ATOM 1688 O O . ASP A 1 202 ? 3.637 -19.903 34.748 1.00 56.38 202 ASP A O 1
ATOM 1692 N N . PHE A 1 203 ? 3.631 -17.869 33.841 1.00 55.34 203 PHE A N 1
ATOM 1693 C CA . PHE A 1 203 ? 2.295 -17.503 34.335 1.00 55.34 203 PHE A CA 1
ATOM 1694 C C . PHE A 1 203 ? 1.322 -17.228 33.180 1.00 55.34 203 PHE A C 1
ATOM 1696 O O . PHE A 1 203 ? 0.921 -16.087 32.947 1.00 55.34 203 PHE A O 1
ATOM 1703 N N . THR A 1 204 ? 0.906 -18.265 32.450 1.00 49.72 204 THR A N 1
ATOM 1704 C CA . THR A 1 204 ? -0.428 -18.314 31.813 1.00 49.72 204 THR A CA 1
ATOM 1705 C C . THR A 1 204 ? -0.889 -19.738 31.541 1.00 49.72 204 THR A C 1
ATOM 1707 O O . THR A 1 204 ? -0.099 -20.524 30.980 1.00 49.72 204 THR A O 1
#

Organism: Operophtera brumata (NCBI:txid104452)

Sequence (204 aa):
MPRSRFQCFWTRKLELELIYFVRQREAIWKPAGNTNHDIQLKYKAYAEFAAKLGQGFTARSVRDRWVNIRSTFNHNLRKVKRTELAASSHMEAYNIPEYEHLEVRQVKEESELEVGTYKLNVRTDRPRHKKIIKQKKSSKCLKVIDNLIEALNPLLKIAPKPSYWFFGKHVAERLDCMRDVDAESASQEIMRLFNDWTQTDDFT

Foldseek 3Di:
DPPPQPADDDDLVLLLVLLVLCLVDCLQQPPDPPDPVSVVSLLVSLQVSQVVVDHNGHSVVSVVSVVVLLVVLVVVVVVVVVVVVVVVVVVVVVPDPDDDDDDDDDDDDDDDDDDDDDDPDDDDPDDDDDPPPPDNSSVVSSVSSVVSSVVSVVVVVPDPPVPCVVVVVVLVVVLVVDDPVVSVVVVVVVVVVVVVVVVVPPPD

Secondary structure (DSSP, 8-state):
------PPP--HHHHHHHHHHHHH-HHHHS---S-HHHHHHHHHHHHHHHHHH-TT--HHHHHHHHHHHHHHHHHHHHHHHHHHHHHHHHHHTT---S---------------------------PPP--------HHHHHHHHHHHHHHHHHHHHHS-----THHHHHHHHHHHHTS-HHHHHHHHHHHHHHHHHHHTTTT--

Radius of gyration: 27.06 Å; chains: 1; bounding box: 62×45×68 Å

pLDDT: mean 74.46, std 20.88, range [31.11, 96.88]

InterPro domains:
  IPR006578 MADF domain [PF10545] (18-88)
  IPR006578 MADF domain [PS51029] (17-113)